Protein AF-A0A354TCU8-F1 (afdb_monomer_lite)

Secondary structure (DSSP, 8-state):
--HHHHHHHHHHHTSS----TT---HHHHHHHHHHHHHHHHHTTT-TTHHHHHHTSSTHHHHHHHHHHHHHHHT-----HHHHHHHHHHHHHHHHSTTHHHHHHHHHB--TT----HHHHHHHHHHHHHHHHH-SHHHHHHHHHHTT-SSBSS-HHHHHHHHHHH--TT-SS-TT-HHHHTSHHHHHHHHHHHHHHGGGS---

Radius of gyration: 17.54 Å; chains: 1; bounding box: 53×30×44 Å

pLDDT: mean 85.71, std 17.81, range [28.62, 97.94]

Foldseek 3Di:
DPPVVVLVVVPVVVLDPDDDDPDPDPLNVVLVVLLVVLVVCLVVLNLCSLVSLLVRPAVSSLVSLLVLLVVLVPDPDPPPSSVVSNLSSLQSLLVRPNNLVNLLSLFFDDPPDDDDPSSVVSNVSNLQSLLSPQFLSSLVSLLVSQVDPGTPDHNLSSQLSNQSNQDPPQPHHNVCSVVCSDPVNSVSSNVVCVVCSVVTHHD

Structure (mmCIF, N/CA/C/O backbone):
data_AF-A0A354TCU8-F1
#
_entry.id   AF-A0A354TCU8-F1
#
loop_
_atom_site.group_PDB
_atom_site.id
_atom_site.type_symbol
_atom_site.label_atom_id
_atom_site.label_alt_id
_atom_site.label_comp_id
_atom_site.label_asym_id
_atom_site.label_entity_id
_atom_site.label_seq_id
_atom_site.pdbx_PDB_ins_code
_atom_site.Cartn_x
_atom_site.Cartn_y
_atom_site.Cartn_z
_atom_site.occupancy
_atom_site.B_iso_or_equiv
_atom_site.auth_seq_id
_atom_site.auth_comp_id
_atom_site.auth_asym_id
_atom_site.auth_atom_id
_atom_site.pdbx_PDB_model_num
ATOM 1 N N . MET A 1 1 ? 25.673 12.607 -9.502 1.00 38.00 1 MET A N 1
ATOM 2 C CA . MET A 1 1 ? 24.531 11.741 -9.117 1.00 38.00 1 MET A CA 1
ATOM 3 C C . MET A 1 1 ? 24.910 10.774 -7.981 1.00 38.00 1 MET A C 1
ATOM 5 O O . MET A 1 1 ? 24.898 9.575 -8.187 1.00 38.00 1 MET A O 1
ATOM 9 N N . SER A 1 2 ? 25.261 11.261 -6.779 1.00 43.19 2 SER A N 1
ATOM 10 C CA . SER A 1 2 ? 25.792 10.380 -5.706 1.00 43.19 2 SER A CA 1
ATOM 11 C C . SER A 1 2 ? 25.016 10.449 -4.377 1.00 43.19 2 SER A C 1
ATOM 13 O O . SER A 1 2 ? 24.907 9.458 -3.666 1.00 43.19 2 SER A O 1
ATOM 15 N N . ARG A 1 3 ? 24.331 11.560 -4.062 1.00 28.62 3 ARG A N 1
ATOM 16 C CA . ARG A 1 3 ? 23.611 11.700 -2.776 1.00 28.62 3 ARG A CA 1
ATOM 17 C C . ARG A 1 3 ? 22.309 10.891 -2.652 1.00 28.62 3 ARG A C 1
ATOM 19 O O . ARG A 1 3 ? 21.936 10.543 -1.542 1.00 28.62 3 ARG A O 1
ATOM 26 N N . ARG A 1 4 ? 21.638 10.553 -3.763 1.00 42.09 4 ARG A N 1
ATOM 27 C CA . ARG A 1 4 ? 20.357 9.805 -3.749 1.00 42.09 4 ARG A CA 1
ATOM 28 C C . ARG A 1 4 ? 20.521 8.295 -3.525 1.00 42.09 4 ARG A C 1
ATOM 30 O O . ARG A 1 4 ? 19.577 7.654 -3.088 1.00 42.09 4 ARG A O 1
ATOM 37 N N . PHE A 1 5 ? 21.715 7.752 -3.775 1.00 38.88 5 PHE A N 1
ATOM 38 C CA . PHE A 1 5 ? 22.044 6.347 -3.508 1.00 38.88 5 PHE A CA 1
ATOM 39 C C . PHE A 1 5 ? 22.450 6.101 -2.047 1.00 38.88 5 PHE A C 1
ATOM 41 O O . PHE A 1 5 ? 22.230 5.016 -1.527 1.00 38.88 5 PHE A O 1
ATOM 48 N N . HIS A 1 6 ? 22.960 7.115 -1.341 1.00 30.50 6 HIS A N 1
ATOM 49 C CA . HIS A 1 6 ? 23.351 6.981 0.069 1.00 30.50 6 HIS A CA 1
ATOM 50 C C . HIS A 1 6 ? 22.150 6.823 1.013 1.00 30.50 6 HIS A C 1
ATOM 52 O O . HIS A 1 6 ? 22.274 6.239 2.083 1.00 30.50 6 HIS A O 1
ATOM 58 N N . THR A 1 7 ? 20.964 7.282 0.606 1.00 39.53 7 THR A N 1
ATOM 59 C CA . THR A 1 7 ? 19.718 7.061 1.355 1.00 39.53 7 THR A CA 1
ATOM 60 C C . THR A 1 7 ? 19.249 5.601 1.282 1.00 39.53 7 THR A C 1
ATOM 62 O O . THR A 1 7 ? 18.516 5.162 2.159 1.00 39.53 7 THR A O 1
ATOM 65 N N . ILE A 1 8 ? 19.696 4.843 0.270 1.00 43.91 8 ILE A N 1
ATOM 66 C CA . ILE A 1 8 ? 19.307 3.444 0.022 1.00 43.91 8 ILE A CA 1
ATOM 67 C C . ILE A 1 8 ? 19.967 2.500 1.037 1.00 43.91 8 ILE A C 1
ATOM 69 O O . ILE A 1 8 ? 19.343 1.532 1.457 1.00 43.91 8 ILE A O 1
ATOM 73 N N . LEU A 1 9 ? 21.184 2.814 1.501 1.00 37.09 9 LEU A N 1
ATOM 74 C CA . LEU A 1 9 ? 21.908 1.972 2.460 1.00 37.09 9 LEU A CA 1
ATOM 75 C C . LEU A 1 9 ? 21.219 1.913 3.836 1.00 37.09 9 LEU A C 1
ATOM 77 O O . LEU A 1 9 ? 21.280 0.896 4.512 1.00 37.09 9 LEU A O 1
ATOM 81 N N . ALA A 1 10 ? 20.537 2.985 4.249 1.00 36.62 10 ALA A N 1
ATOM 82 C CA . ALA A 1 10 ? 19.946 3.081 5.584 1.00 36.62 10 ALA A CA 1
ATOM 83 C C . ALA A 1 10 ? 18.641 2.278 5.742 1.00 36.62 10 ALA A C 1
ATOM 85 O O . ALA A 1 10 ? 18.273 1.916 6.854 1.00 36.62 10 ALA A O 1
ATOM 86 N N . VAL A 1 11 ? 17.935 1.983 4.647 1.00 43.19 11 VAL A N 1
ATOM 87 C CA . VAL A 1 11 ? 16.571 1.425 4.702 1.00 43.19 11 VAL A CA 1
ATOM 88 C C . VAL A 1 11 ? 16.587 -0.085 4.909 1.00 43.19 11 VAL A C 1
ATOM 90 O O . VAL A 1 11 ? 15.786 -0.600 5.683 1.00 43.19 11 VAL A O 1
ATOM 93 N N . THR A 1 12 ? 17.549 -0.787 4.309 1.00 40.25 12 THR A N 1
ATOM 94 C CA . THR A 1 12 ? 17.808 -2.203 4.609 1.00 40.25 12 THR A CA 1
ATOM 95 C C . THR A 1 12 ? 18.398 -2.382 6.014 1.00 40.25 12 THR A C 1
ATOM 97 O O . THR A 1 12 ? 18.196 -3.412 6.643 1.00 40.25 12 THR A O 1
ATOM 100 N N . LEU A 1 13 ? 19.074 -1.357 6.545 1.00 35.28 13 LEU A N 1
ATOM 101 C CA . LEU A 1 13 ? 19.725 -1.373 7.860 1.00 35.28 13 LEU A CA 1
ATOM 102 C C . LEU A 1 13 ? 18.780 -1.103 9.044 1.00 35.28 13 LEU A C 1
ATOM 104 O O . LEU A 1 13 ? 19.137 -1.413 10.174 1.00 35.28 13 LEU A O 1
ATOM 108 N N . CYS A 1 14 ? 17.584 -0.544 8.824 1.00 40.44 14 CYS A N 1
ATOM 109 C CA . CYS A 1 14 ? 16.633 -0.274 9.912 1.00 40.44 14 CYS A CA 1
ATOM 110 C C . CYS A 1 14 ? 15.681 -1.441 10.236 1.00 40.44 14 CYS A C 1
ATOM 112 O O . CYS A 1 14 ? 14.991 -1.369 11.249 1.00 40.44 14 CYS A O 1
ATOM 114 N N . LEU A 1 15 ? 15.623 -2.487 9.402 1.00 39.47 15 LEU A N 1
ATOM 115 C CA . LEU A 1 15 ? 14.738 -3.652 9.591 1.00 39.47 15 LEU A CA 1
ATOM 116 C C . LEU A 1 15 ? 15.493 -4.976 9.814 1.00 39.47 15 LEU A C 1
ATOM 118 O O . LEU A 1 15 ? 14.858 -6.001 10.044 1.00 39.47 15 LEU A O 1
ATOM 122 N N . PHE A 1 16 ? 16.827 -4.954 9.796 1.00 40.91 16 PHE A N 1
ATOM 123 C CA . PHE A 1 16 ? 17.680 -6.093 10.134 1.00 40.91 16 PHE A CA 1
ATOM 124 C C . PHE A 1 16 ? 18.580 -5.737 11.327 1.00 40.91 16 PHE A C 1
ATOM 126 O O . PHE A 1 16 ? 19.038 -4.596 11.413 1.00 40.91 16 PHE A O 1
ATOM 133 N N . PRO A 1 17 ? 18.861 -6.676 12.252 1.00 36.19 17 PRO A N 1
ATOM 134 C CA . PRO A 1 17 ? 19.880 -6.462 13.272 1.00 36.19 17 PRO A CA 1
ATOM 135 C C . PRO A 1 17 ? 21.216 -6.124 12.597 1.00 36.19 17 PRO A C 1
ATOM 137 O O . PRO A 1 17 ? 21.566 -6.710 11.576 1.00 36.19 17 PRO A O 1
ATOM 140 N N . LEU A 1 18 ? 21.923 -5.148 13.173 1.00 38.47 18 LEU A N 1
ATOM 141 C CA . LEU A 1 18 ? 23.213 -4.592 12.748 1.00 38.47 18 LEU A CA 1
ATOM 142 C C . LEU A 1 18 ? 24.177 -5.658 12.187 1.00 38.47 18 LEU A C 1
ATOM 144 O O . LEU A 1 18 ? 24.891 -6.315 12.941 1.00 38.47 18 LEU A O 1
ATOM 148 N N . ILE A 1 19 ? 24.246 -5.783 10.859 1.00 41.03 19 ILE A N 1
ATOM 149 C CA . ILE A 1 19 ? 25.351 -6.465 10.174 1.00 41.03 19 ILE A CA 1
ATOM 150 C C . ILE A 1 19 ? 26.445 -5.410 9.931 1.00 41.03 19 ILE A C 1
ATOM 152 O O . ILE A 1 19 ? 26.137 -4.323 9.431 1.00 41.03 19 ILE A O 1
ATOM 156 N N . PRO A 1 20 ? 27.712 -5.671 10.302 1.00 37.78 20 PRO A N 1
ATOM 157 C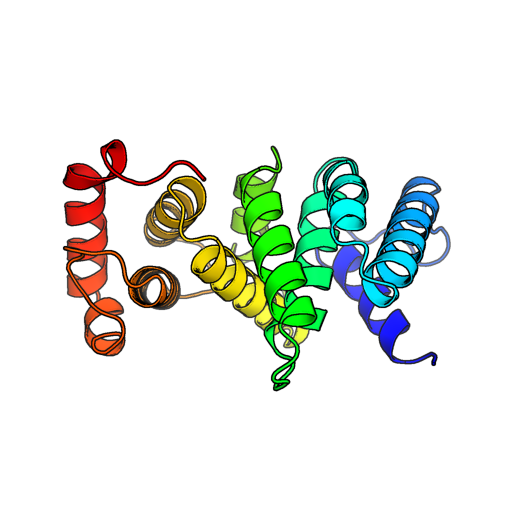 CA . PRO A 1 20 ? 28.792 -4.698 10.180 1.00 37.78 20 PRO A CA 1
ATOM 158 C C . PRO A 1 20 ? 29.030 -4.241 8.730 1.00 37.78 20 PRO A C 1
ATOM 160 O O . PRO A 1 20 ? 28.922 -4.998 7.768 1.00 37.78 20 PRO A O 1
ATOM 163 N N . SER A 1 21 ? 29.395 -2.963 8.613 1.00 47.44 21 SER A N 1
ATOM 164 C CA . SER A 1 21 ? 29.450 -2.111 7.414 1.00 47.44 21 SER A CA 1
ATOM 165 C C . SER A 1 21 ? 30.518 -2.463 6.348 1.00 47.44 21 SER A C 1
ATOM 167 O O . SER A 1 21 ? 30.960 -1.574 5.619 1.00 47.44 21 SER A O 1
ATOM 169 N N . SER A 1 22 ? 30.946 -3.720 6.198 1.00 43.00 22 SER A N 1
ATOM 170 C CA . SER A 1 22 ? 31.978 -4.107 5.211 1.00 43.00 22 SER A CA 1
ATOM 171 C C . SER A 1 22 ? 31.694 -5.381 4.407 1.00 43.00 22 SER A C 1
ATOM 173 O O . SER A 1 22 ? 32.613 -5.969 3.841 1.00 43.00 22 SER A O 1
ATOM 175 N N . ALA A 1 23 ? 30.429 -5.774 4.260 1.00 45.72 23 ALA A N 1
ATOM 176 C CA . ALA A 1 23 ? 30.033 -6.774 3.273 1.00 45.72 23 ALA A CA 1
ATOM 177 C C . ALA A 1 23 ? 28.612 -6.487 2.777 1.00 45.72 23 ALA A C 1
ATOM 179 O O . ALA A 1 23 ? 27.636 -6.824 3.439 1.00 45.72 23 ALA A O 1
ATOM 180 N N . GLN A 1 24 ? 28.480 -5.877 1.595 1.00 54.19 24 GLN A N 1
ATOM 181 C CA . GLN A 1 24 ? 27.236 -6.051 0.847 1.00 54.19 24 GLN A CA 1
ATOM 182 C C . GLN A 1 24 ? 27.142 -7.538 0.513 1.00 54.19 24 GLN A C 1
ATOM 184 O O . GLN A 1 24 ? 28.011 -8.062 -0.190 1.00 54.19 24 GLN A O 1
ATOM 189 N N . THR A 1 25 ? 26.137 -8.220 1.057 1.00 73.88 25 THR A N 1
ATOM 190 C CA . THR A 1 25 ? 25.889 -9.631 0.752 1.00 73.88 25 THR A CA 1
ATOM 191 C C . THR A 1 25 ? 25.707 -9.789 -0.763 1.00 73.88 25 THR A C 1
ATOM 193 O O . THR A 1 25 ? 25.228 -8.872 -1.433 1.00 73.88 25 THR A O 1
ATOM 196 N N . GLU A 1 26 ? 26.105 -10.924 -1.344 1.00 79.19 26 GLU A N 1
ATOM 197 C CA . GLU A 1 26 ? 25.921 -11.176 -2.788 1.00 79.19 26 GLU A CA 1
ATOM 198 C C . GLU A 1 26 ? 24.461 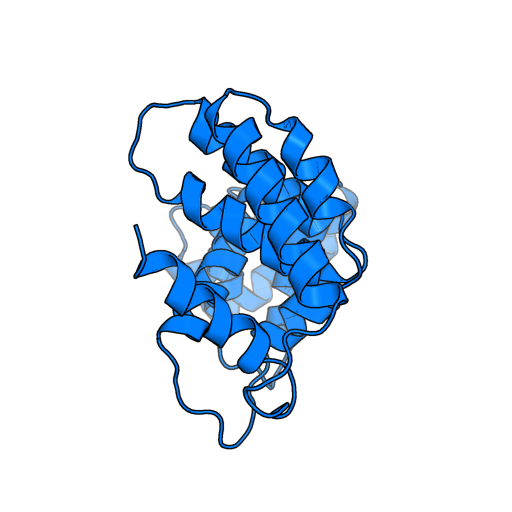-10.961 -3.225 1.00 79.19 26 GLU A C 1
ATOM 200 O O . GLU A 1 26 ? 24.202 -10.363 -4.268 1.00 79.19 26 GLU A O 1
ATOM 205 N N . GLN A 1 27 ? 23.508 -11.314 -2.359 1.00 78.94 27 GLN A N 1
ATOM 206 C CA . GLN A 1 27 ? 22.091 -11.010 -2.541 1.00 78.94 27 GLN A CA 1
ATOM 207 C C . GLN A 1 27 ? 21.825 -9.504 -2.682 1.00 78.94 27 GLN A C 1
ATOM 209 O O . GLN A 1 27 ? 21.132 -9.089 -3.606 1.00 78.94 27 GLN A O 1
ATOM 214 N N . GLN A 1 28 ? 22.413 -8.658 -1.831 1.00 81.75 28 GLN A N 1
ATOM 215 C CA . GLN A 1 28 ? 22.242 -7.209 -1.931 1.00 81.75 28 GLN A CA 1
ATOM 216 C C . GLN A 1 28 ? 22.784 -6.661 -3.259 1.00 81.75 28 GLN A C 1
ATOM 218 O O . GLN A 1 28 ? 22.153 -5.794 -3.867 1.00 81.75 28 GLN A O 1
ATOM 223 N N . LYS A 1 29 ? 23.925 -7.166 -3.747 1.00 85.69 29 LYS A N 1
ATOM 224 C CA . LYS A 1 29 ? 24.470 -6.760 -5.056 1.00 85.69 29 LYS A CA 1
ATOM 225 C C . LYS A 1 29 ? 23.533 -7.152 -6.199 1.00 85.69 29 LYS A C 1
ATOM 227 O O . LYS A 1 29 ? 23.285 -6.334 -7.086 1.00 85.69 29 LYS A O 1
ATOM 232 N N . GLN A 1 30 ? 22.997 -8.371 -6.158 1.00 87.62 30 GLN A N 1
ATOM 233 C CA . GLN A 1 30 ? 22.039 -8.869 -7.147 1.00 87.62 30 GLN A CA 1
ATOM 234 C C . GLN A 1 30 ? 20.752 -8.039 -7.141 1.00 87.62 30 GLN A C 1
ATOM 236 O O . GLN A 1 30 ? 20.360 -7.524 -8.189 1.00 87.62 30 GLN A O 1
ATOM 241 N N . THR A 1 31 ? 20.164 -7.798 -5.965 1.00 89.94 31 THR A N 1
ATOM 242 C CA . THR A 1 31 ? 18.987 -6.935 -5.801 1.00 89.94 31 THR A CA 1
ATOM 243 C C . THR A 1 31 ? 19.244 -5.547 -6.389 1.00 89.94 31 THR A C 1
ATOM 245 O O . THR A 1 31 ? 18.468 -5.060 -7.211 1.00 89.94 31 THR A O 1
ATOM 248 N N . MET A 1 32 ? 20.378 -4.919 -6.068 1.00 89.94 32 MET A N 1
ATOM 249 C CA . MET A 1 32 ? 20.718 -3.596 -6.604 1.00 89.94 32 MET A CA 1
ATOM 250 C C . MET A 1 32 ? 20.916 -3.588 -8.125 1.00 89.94 32 MET A C 1
ATOM 252 O O . MET A 1 32 ? 20.574 -2.596 -8.774 1.00 89.94 32 MET A O 1
ATOM 256 N N . SER A 1 33 ? 21.444 -4.671 -8.702 1.00 92.69 33 SER A N 1
ATOM 257 C CA . SER A 1 33 ? 21.580 -4.819 -10.154 1.00 92.69 33 SER A CA 1
ATOM 258 C C . SER A 1 33 ? 20.213 -4.843 -10.844 1.00 92.69 33 SER A C 1
ATOM 260 O O . SER A 1 33 ? 19.997 -4.065 -11.776 1.00 92.69 33 SER A O 1
ATOM 262 N N . VAL A 1 34 ? 19.266 -5.633 -10.322 1.00 95.50 34 VAL A N 1
ATOM 263 C CA . VAL A 1 34 ? 17.882 -5.701 -10.827 1.00 95.50 34 VAL A CA 1
ATOM 264 C C . VAL A 1 34 ? 17.195 -4.341 -10.717 1.00 95.50 34 VAL A C 1
ATOM 266 O O . VAL A 1 34 ? 16.649 -3.841 -11.699 1.00 95.50 34 VAL A O 1
ATOM 269 N N . LEU A 1 35 ? 17.282 -3.680 -9.558 1.00 95.31 35 LEU A N 1
ATOM 270 C CA . LEU A 1 35 ? 16.671 -2.361 -9.358 1.00 95.31 35 LEU A CA 1
ATOM 271 C C . LEU A 1 35 ? 17.239 -1.305 -10.319 1.00 95.31 35 LEU A C 1
ATOM 273 O O . LEU A 1 35 ? 16.498 -0.466 -10.837 1.00 95.31 35 LEU A O 1
ATOM 277 N N . LYS A 1 36 ? 18.549 -1.337 -10.588 1.00 94.38 36 LYS A N 1
ATOM 278 C CA . LYS A 1 36 ? 19.178 -0.418 -11.543 1.00 94.38 36 LYS A CA 1
ATOM 279 C C . LYS A 1 36 ? 18.698 -0.686 -12.972 1.00 94.38 36 LYS A C 1
ATOM 281 O O . LYS A 1 36 ? 18.275 0.256 -13.644 1.00 94.38 36 LYS A O 1
ATOM 286 N N . ALA A 1 37 ? 18.717 -1.945 -13.407 1.00 95.00 37 ALA A N 1
ATOM 287 C CA . ALA A 1 37 ? 18.260 -2.339 -14.738 1.00 95.00 37 ALA A CA 1
ATOM 288 C C . ALA A 1 37 ? 16.780 -1.981 -14.959 1.00 95.00 37 ALA A C 1
ATOM 290 O O . ALA A 1 37 ? 16.426 -1.408 -15.994 1.00 95.00 37 ALA A O 1
ATOM 291 N N . ALA A 1 38 ? 15.931 -2.223 -13.954 1.00 95.81 38 ALA A N 1
ATOM 292 C CA . ALA A 1 38 ? 14.522 -1.859 -14.000 1.00 95.81 38 ALA A CA 1
ATOM 293 C C . ALA A 1 38 ? 14.333 -0.342 -14.143 1.00 95.81 38 ALA A C 1
ATOM 295 O O . ALA A 1 38 ? 13.582 0.109 -15.003 1.00 95.81 38 ALA A O 1
ATOM 296 N N . SER A 1 39 ? 15.076 0.466 -13.381 1.00 93.62 39 SER A N 1
ATOM 297 C CA . SER A 1 39 ? 15.031 1.931 -13.487 1.00 93.62 39 SER A CA 1
ATOM 298 C C . SER A 1 39 ? 15.382 2.435 -14.895 1.00 93.62 39 SER A C 1
ATOM 300 O O . SER A 1 39 ? 14.669 3.265 -15.463 1.00 93.62 39 SER A O 1
ATOM 302 N N . GLU A 1 40 ? 16.438 1.892 -15.507 1.00 94.12 40 GLU A N 1
ATOM 303 C CA . GLU A 1 40 ? 16.869 2.250 -16.868 1.00 94.12 40 GLU A CA 1
ATOM 304 C C . GLU A 1 40 ? 15.840 1.879 -17.942 1.00 94.12 40 GLU A C 1
ATOM 306 O O . GLU A 1 40 ? 15.684 2.580 -18.947 1.00 94.12 40 GLU A O 1
ATOM 311 N N . ARG A 1 41 ? 15.114 0.780 -17.748 1.00 94.88 41 ARG A N 1
ATOM 312 C CA . ARG A 1 41 ? 14.024 0.356 -18.636 1.00 94.88 41 ARG A CA 1
ATOM 313 C C . ARG A 1 41 ? 12.764 1.194 -18.441 1.00 94.88 41 ARG A C 1
ATOM 315 O O . ARG A 1 41 ? 12.192 1.658 -19.425 1.00 94.88 41 ARG A O 1
ATOM 322 N N . LEU A 1 42 ? 12.414 1.516 -17.198 1.00 93.19 42 LEU A N 1
ATOM 323 C CA . LEU A 1 42 ? 11.279 2.384 -16.878 1.00 93.19 42 LEU A CA 1
ATOM 324 C C . LEU A 1 42 ? 11.442 3.790 -17.464 1.00 93.19 42 LEU A C 1
ATOM 326 O O . LEU A 1 42 ? 10.472 4.359 -17.966 1.00 93.19 42 LEU A O 1
ATOM 330 N N . MET A 1 43 ? 12.665 4.337 -17.471 1.00 87.56 43 MET A N 1
ATOM 331 C CA . MET A 1 43 ? 12.968 5.610 -18.145 1.00 87.56 43 MET A CA 1
ATOM 332 C C . MET A 1 43 ? 12.717 5.563 -19.660 1.00 87.56 43 MET A C 1
ATOM 334 O O . MET A 1 43 ? 12.433 6.598 -20.254 1.00 87.56 43 MET A O 1
ATOM 338 N N . ARG A 1 44 ? 12.781 4.378 -20.277 1.00 89.31 44 ARG A N 1
ATOM 339 C CA . ARG A 1 44 ? 12.531 4.156 -21.709 1.00 89.31 44 ARG A CA 1
ATOM 340 C C . ARG A 1 44 ? 11.076 3.797 -22.038 1.00 89.31 44 ARG A C 1
ATOM 342 O O . ARG A 1 44 ? 10.783 3.545 -23.199 1.00 89.31 44 ARG A O 1
ATOM 349 N N . GLY A 1 45 ? 10.172 3.773 -21.056 1.00 87.81 45 GLY A N 1
ATOM 350 C CA . GLY A 1 45 ? 8.760 3.424 -21.283 1.00 87.81 45 GLY A CA 1
ATOM 351 C C . GLY A 1 45 ? 8.383 1.990 -20.942 1.00 87.81 45 GLY A C 1
ATOM 352 O O . GLY A 1 45 ? 7.202 1.659 -20.969 1.00 87.81 45 GLY A O 1
ATOM 353 N N . ASP A 1 46 ? 9.346 1.148 -20.578 1.00 94.12 46 ASP A N 1
ATOM 354 C CA . ASP A 1 46 ? 9.088 -0.260 -20.303 1.00 94.12 46 ASP A CA 1
ATOM 355 C C . ASP A 1 46 ? 8.629 -0.468 -18.853 1.00 94.12 46 ASP A C 1
ATOM 357 O O . ASP A 1 46 ? 9.433 -0.621 -17.933 1.00 94.12 46 ASP A O 1
ATOM 361 N N . ILE A 1 47 ? 7.308 -0.439 -18.656 1.00 95.25 47 ILE A N 1
ATOM 362 C CA . ILE A 1 47 ? 6.658 -0.642 -17.352 1.00 95.25 47 ILE A CA 1
ATOM 363 C C . ILE A 1 47 ? 6.747 -2.108 -16.892 1.00 95.25 47 ILE A C 1
ATOM 365 O O . ILE A 1 47 ? 6.755 -2.359 -15.685 1.00 95.25 47 ILE A O 1
ATOM 369 N N . ALA A 1 48 ? 6.879 -3.066 -17.818 1.00 96.25 48 ALA A N 1
ATOM 370 C CA . ALA A 1 48 ? 7.006 -4.491 -17.493 1.00 96.25 48 ALA A CA 1
ATOM 371 C C . ALA A 1 48 ? 8.309 -4.804 -16.740 1.00 96.25 48 ALA A C 1
ATOM 373 O O . ALA A 1 48 ? 8.413 -5.818 -16.061 1.00 96.25 48 ALA A O 1
ATOM 374 N N . ALA A 1 49 ? 9.280 -3.888 -16.747 1.00 97.06 49 ALA A N 1
ATOM 375 C CA . ALA A 1 49 ? 10.454 -3.972 -15.885 1.00 97.06 49 ALA A CA 1
ATOM 376 C C . ALA A 1 49 ? 10.119 -4.078 -14.378 1.00 97.06 49 ALA A C 1
ATOM 378 O O . ALA A 1 49 ? 10.955 -4.528 -13.597 1.00 97.06 49 ALA A O 1
ATOM 379 N N . LEU A 1 50 ? 8.910 -3.694 -13.945 1.00 97.69 50 LEU A N 1
ATOM 380 C CA . LEU A 1 50 ? 8.456 -3.913 -12.567 1.00 97.69 50 LEU A CA 1
ATOM 381 C C . LEU A 1 50 ? 8.163 -5.388 -12.243 1.00 97.69 50 LEU A C 1
ATOM 383 O O . LEU A 1 50 ? 8.227 -5.748 -11.068 1.00 97.69 50 LEU A O 1
ATOM 387 N N . ASP A 1 51 ? 7.899 -6.241 -13.238 1.00 97.94 51 ASP A N 1
ATOM 388 C CA . ASP A 1 51 ? 7.711 -7.682 -13.022 1.00 97.94 51 ASP A CA 1
ATOM 389 C C . ASP A 1 51 ? 9.010 -8.331 -12.499 1.00 97.94 51 ASP A C 1
ATOM 391 O O . ASP A 1 51 ? 8.972 -9.217 -11.647 1.00 97.94 51 ASP A O 1
ATOM 395 N N . GLU A 1 52 ? 10.176 -7.826 -12.917 1.00 97.12 52 GLU A N 1
ATOM 396 C CA . GLU A 1 52 ? 11.488 -8.277 -12.419 1.00 97.12 52 GLU A CA 1
ATOM 397 C C . GLU A 1 52 ? 11.733 -7.853 -10.973 1.00 97.12 52 GLU A C 1
ATOM 399 O O . GLU A 1 52 ? 12.301 -8.604 -10.185 1.00 97.12 52 GLU A O 1
ATOM 404 N N . VAL A 1 53 ? 11.261 -6.661 -10.601 1.00 97.25 53 VAL A N 1
ATOM 405 C CA . VAL A 1 53 ? 11.323 -6.180 -9.215 1.00 97.25 53 VAL A CA 1
ATOM 406 C C . VAL A 1 53 ? 10.402 -7.017 -8.331 1.00 97.25 53 VAL A C 1
ATOM 408 O O . VAL A 1 53 ? 10.789 -7.404 -7.232 1.00 97.25 53 VAL A O 1
ATOM 411 N N . LYS A 1 54 ? 9.202 -7.348 -8.819 1.00 97.38 54 LYS A N 1
ATOM 412 C CA . LYS A 1 54 ? 8.270 -8.247 -8.130 1.00 97.38 54 LYS A CA 1
ATOM 413 C C . LYS A 1 54 ? 8.860 -9.651 -7.931 1.00 97.38 54 LYS A C 1
ATOM 415 O O . LYS A 1 54 ? 8.567 -10.283 -6.923 1.00 97.38 54 LYS A O 1
ATOM 420 N N . ALA A 1 55 ? 9.690 -10.123 -8.861 1.00 96.25 55 ALA A N 1
ATOM 421 C CA . ALA A 1 55 ? 10.338 -11.433 -8.792 1.00 96.25 55 ALA A CA 1
ATOM 422 C C . ALA A 1 55 ? 11.521 -11.509 -7.803 1.00 96.25 55 ALA A C 1
ATOM 424 O O . ALA A 1 55 ? 12.066 -12.595 -7.596 1.00 96.25 55 ALA A O 1
ATOM 425 N N . LEU A 1 56 ? 11.930 -10.391 -7.189 1.00 94.50 56 LEU A N 1
ATOM 426 C CA . LEU A 1 56 ? 12.960 -10.393 -6.147 1.00 94.50 56 LEU A CA 1
ATOM 427 C C . LEU A 1 56 ? 12.529 -11.230 -4.925 1.00 94.50 56 LEU A C 1
ATOM 429 O O . LEU A 1 56 ? 11.341 -11.311 -4.605 1.00 94.50 56 LEU A O 1
ATOM 433 N N . PRO A 1 57 ? 13.479 -11.847 -4.204 1.00 90.94 57 PRO A N 1
ATOM 434 C CA . PRO A 1 57 ? 13.151 -12.718 -3.085 1.00 90.94 57 PRO A CA 1
ATOM 435 C C . PRO A 1 57 ? 12.629 -11.933 -1.874 1.00 90.94 57 PRO A C 1
ATOM 437 O O . PRO A 1 57 ? 13.229 -10.955 -1.430 1.00 90.94 57 PRO A O 1
ATOM 440 N N . GLY A 1 58 ? 11.534 -12.423 -1.289 1.00 89.12 58 GLY A N 1
ATOM 441 C CA . GLY A 1 58 ? 11.007 -11.944 -0.012 1.00 89.12 58 GLY A CA 1
ATOM 442 C C . GLY A 1 58 ? 10.761 -10.434 0.021 1.00 89.12 58 GLY A C 1
ATOM 443 O O . GLY A 1 58 ? 10.153 -9.862 -0.884 1.00 89.12 58 GLY A O 1
ATOM 444 N N . ASP A 1 59 ? 11.240 -9.793 1.085 1.00 91.62 59 ASP A N 1
ATOM 445 C CA . ASP A 1 59 ? 11.023 -8.371 1.369 1.00 91.62 59 ASP A CA 1
ATOM 446 C C . ASP A 1 59 ? 11.672 -7.419 0.351 1.00 91.62 59 ASP A C 1
ATOM 448 O O . ASP A 1 59 ? 11.219 -6.279 0.211 1.00 91.62 59 ASP A O 1
ATOM 452 N N . ASP A 1 60 ? 12.691 -7.874 -0.390 1.00 91.69 60 ASP A N 1
ATOM 453 C CA . ASP A 1 60 ? 13.370 -7.057 -1.403 1.00 91.69 60 ASP A CA 1
ATOM 454 C C . ASP A 1 60 ? 12.405 -6.648 -2.527 1.00 91.69 60 ASP A C 1
ATOM 456 O O . ASP A 1 60 ? 12.495 -5.529 -3.043 1.00 91.69 60 ASP A O 1
ATOM 460 N N . SER A 1 61 ? 11.436 -7.513 -2.861 1.00 94.69 61 SER A N 1
ATOM 461 C CA . SER A 1 61 ? 10.388 -7.202 -3.842 1.00 94.69 61 SER A CA 1
ATOM 462 C C . SER A 1 61 ? 9.523 -6.026 -3.388 1.00 94.69 61 SER A C 1
ATOM 464 O O . SER A 1 61 ? 9.402 -5.023 -4.093 1.00 94.69 61 SER A O 1
ATOM 466 N N . VAL A 1 62 ? 8.982 -6.099 -2.171 1.00 96.06 62 VAL A N 1
ATOM 467 C CA . VAL A 1 62 ? 8.090 -5.081 -1.603 1.00 96.06 62 VAL A CA 1
ATOM 468 C C . VAL A 1 62 ? 8.834 -3.756 -1.427 1.00 96.06 62 VAL A C 1
ATOM 470 O O . VAL A 1 62 ? 8.333 -2.704 -1.832 1.00 96.06 62 VAL A O 1
ATOM 473 N N . ALA A 1 63 ? 10.058 -3.794 -0.892 1.00 93.06 63 ALA A N 1
ATOM 474 C CA . ALA A 1 63 ? 10.890 -2.607 -0.706 1.00 93.06 63 ALA A CA 1
ATOM 475 C C . ALA A 1 63 ? 11.257 -1.936 -2.044 1.00 93.06 63 ALA A C 1
ATOM 477 O O . ALA A 1 63 ? 11.174 -0.708 -2.173 1.00 93.06 63 ALA A O 1
ATOM 478 N N . GLY A 1 64 ? 11.621 -2.733 -3.055 1.00 94.69 64 GLY A N 1
ATOM 479 C CA . GLY A 1 64 ? 11.914 -2.258 -4.407 1.00 94.69 64 GLY A CA 1
ATOM 480 C C . GLY A 1 64 ? 10.697 -1.624 -5.081 1.00 94.69 64 GLY A C 1
ATOM 481 O O . GLY A 1 64 ? 10.792 -0.529 -5.642 1.00 94.69 64 GLY A O 1
ATOM 482 N N . LEU A 1 65 ? 9.527 -2.255 -4.976 1.00 97.94 65 LEU A N 1
ATOM 483 C CA . LEU A 1 65 ? 8.285 -1.725 -5.539 1.00 97.94 65 LEU A CA 1
ATOM 484 C C . LEU A 1 65 ? 7.838 -0.435 -4.834 1.00 97.94 65 LEU A C 1
ATOM 486 O O . LEU A 1 65 ? 7.459 0.521 -5.511 1.00 97.94 65 LEU A O 1
ATOM 490 N N . LEU A 1 66 ? 7.964 -0.341 -3.504 1.00 96.81 66 LEU A N 1
ATOM 491 C CA . LEU A 1 66 ? 7.700 0.897 -2.755 1.00 96.81 66 LEU A CA 1
ATOM 492 C C . LEU A 1 66 ? 8.631 2.039 -3.181 1.00 96.81 66 LEU A C 1
ATOM 494 O O . LEU A 1 66 ? 8.204 3.195 -3.273 1.00 96.81 66 LEU A O 1
ATOM 498 N N . MET A 1 67 ? 9.897 1.733 -3.483 1.00 94.50 67 MET A N 1
ATOM 499 C CA . MET A 1 67 ? 10.835 2.711 -4.037 1.00 94.50 67 MET A CA 1
ATOM 500 C C . MET A 1 67 ? 10.337 3.247 -5.386 1.00 94.50 67 MET A C 1
ATOM 502 O O . MET A 1 67 ? 10.284 4.468 -5.569 1.00 94.50 67 MET A O 1
ATOM 506 N N . PHE A 1 68 ? 9.956 2.369 -6.318 1.00 95.81 68 PHE A N 1
ATOM 507 C CA . PHE A 1 68 ? 9.454 2.791 -7.629 1.00 95.81 68 PHE A CA 1
ATOM 508 C C . PHE A 1 68 ? 8.117 3.522 -7.538 1.00 95.81 68 PHE A C 1
ATOM 510 O O . PHE A 1 68 ? 7.942 4.534 -8.221 1.00 95.81 68 PHE A O 1
ATOM 517 N N . PHE A 1 69 ? 7.216 3.092 -6.655 1.00 96.75 69 PHE A N 1
ATOM 518 C CA . PHE A 1 69 ? 5.991 3.824 -6.354 1.00 96.75 69 PHE A CA 1
ATOM 519 C C . PHE A 1 69 ? 6.319 5.260 -5.933 1.00 96.75 69 PHE A C 1
ATOM 521 O O . PHE A 1 69 ? 5.923 6.209 -6.608 1.00 96.75 69 PHE A O 1
ATOM 528 N N . LYS A 1 70 ? 7.140 5.438 -4.891 1.00 94.19 70 LYS A N 1
ATOM 529 C CA . LYS A 1 70 ? 7.519 6.758 -4.362 1.00 94.19 70 LYS A CA 1
ATOM 530 C C . LYS A 1 70 ? 8.128 7.675 -5.419 1.00 94.19 70 LYS A C 1
ATOM 532 O O . LYS A 1 70 ? 7.780 8.852 -5.493 1.00 94.19 70 LYS A O 1
ATOM 537 N N . GLN A 1 71 ? 9.058 7.150 -6.217 1.00 91.31 71 GLN A N 1
ATOM 538 C CA . GLN A 1 71 ? 9.787 7.928 -7.222 1.00 91.31 71 GLN A CA 1
ATOM 539 C C . GLN A 1 71 ? 8.894 8.466 -8.342 1.00 91.31 71 GLN A C 1
ATOM 541 O O . GLN A 1 71 ? 9.286 9.424 -9.006 1.00 91.31 71 GLN A O 1
ATOM 546 N N . ASN A 1 72 ? 7.726 7.860 -8.563 1.00 92.06 72 ASN A N 1
ATOM 547 C CA . ASN A 1 72 ? 6.848 8.205 -9.676 1.00 92.06 72 ASN A CA 1
ATOM 548 C C . ASN A 1 72 ? 5.495 8.782 -9.217 1.00 92.06 72 ASN A C 1
ATOM 550 O O . ASN A 1 72 ? 4.925 9.600 -9.933 1.00 92.06 72 ASN A O 1
ATOM 554 N N . PHE A 1 73 ? 5.013 8.436 -8.018 1.00 90.69 73 PHE A N 1
ATOM 555 C CA . PHE A 1 73 ? 3.728 8.891 -7.476 1.00 90.69 73 PHE A CA 1
ATOM 556 C C . PHE A 1 73 ? 3.728 10.377 -7.094 1.00 90.69 73 PHE A C 1
ATOM 558 O O . PHE A 1 73 ? 2.794 11.102 -7.425 1.00 90.69 73 PHE A O 1
ATOM 565 N N . TYR A 1 74 ? 4.794 10.858 -6.446 1.00 85.75 74 TYR A N 1
ATOM 566 C CA . TYR A 1 74 ? 4.885 12.252 -5.983 1.00 85.75 74 TYR A CA 1
ATOM 567 C C . TYR A 1 74 ? 5.414 13.226 -7.047 1.00 85.75 74 TYR A C 1
ATOM 569 O O . TYR A 1 74 ? 5.688 14.389 -6.748 1.00 85.75 74 TYR A O 1
ATOM 577 N N . VAL A 1 75 ? 5.587 12.776 -8.293 1.00 82.44 75 VAL A N 1
ATOM 578 C CA . VAL A 1 75 ? 6.007 13.653 -9.388 1.00 82.44 75 VAL A CA 1
ATOM 579 C C . VAL A 1 75 ? 4.797 14.463 -9.841 1.00 82.44 75 VAL A C 1
ATOM 581 O O . VAL A 1 75 ? 3.868 13.928 -10.445 1.00 82.44 75 VAL A O 1
ATOM 584 N N . TYR A 1 76 ? 4.818 15.773 -9.584 1.00 66.31 76 TYR A N 1
ATOM 585 C CA . TYR A 1 76 ? 3.828 16.708 -10.119 1.00 66.31 76 TYR A CA 1
ATOM 586 C C . TYR A 1 76 ? 4.092 16.950 -11.613 1.00 66.31 76 TYR A C 1
ATOM 588 O O . TYR A 1 76 ? 4.599 17.991 -12.024 1.00 66.31 76 TYR A O 1
ATOM 596 N N . SER A 1 77 ? 3.804 15.937 -12.429 1.00 66.88 77 SER A N 1
ATOM 597 C CA . SER A 1 77 ? 3.890 15.983 -13.887 1.00 66.88 77 SER A CA 1
ATOM 598 C C . SER A 1 77 ? 2.577 15.497 -14.498 1.00 66.88 77 SER A C 1
ATOM 600 O O . SER A 1 77 ? 1.880 14.638 -13.949 1.00 66.88 77 SER A O 1
ATOM 602 N N . LYS A 1 78 ? 2.231 16.058 -15.660 1.00 63.16 78 LYS A N 1
ATOM 603 C CA . LYS A 1 78 ? 1.134 15.553 -16.498 1.00 63.16 78 LYS A CA 1
ATOM 604 C C . LYS A 1 78 ? 1.516 14.253 -17.222 1.00 63.16 78 LYS A C 1
ATOM 606 O O . LYS A 1 78 ? 0.658 13.669 -17.874 1.00 63.16 78 LYS A O 1
ATOM 611 N N . GLU A 1 79 ? 2.765 13.795 -17.095 1.00 73.81 79 GLU A N 1
ATOM 612 C CA . GLU A 1 79 ? 3.248 12.538 -17.670 1.00 73.81 79 GLU A CA 1
ATOM 613 C C . GLU A 1 79 ? 2.432 11.340 -17.171 1.00 73.81 79 GLU A C 1
ATOM 615 O O . GLU A 1 79 ? 2.563 10.874 -16.035 1.00 73.81 79 GLU A O 1
ATOM 620 N N . THR A 1 80 ? 1.608 10.801 -18.065 1.00 75.94 80 THR A N 1
ATOM 621 C CA . THR A 1 80 ? 0.803 9.592 -17.848 1.00 75.94 80 THR A CA 1
ATOM 622 C C . THR A 1 80 ? 1.672 8.384 -17.501 1.00 75.94 80 THR A C 1
ATOM 624 O O . THR A 1 80 ? 1.277 7.561 -16.678 1.00 75.94 80 THR A O 1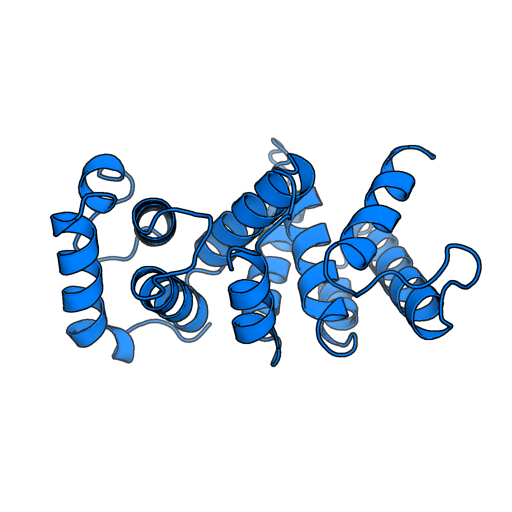
ATOM 627 N N . GLN A 1 81 ? 2.891 8.322 -18.042 1.00 84.56 81 GLN A N 1
ATOM 628 C CA . GLN A 1 81 ? 3.850 7.249 -17.790 1.00 84.56 81 GLN A CA 1
ATOM 629 C C . GLN A 1 81 ? 4.241 7.138 -16.310 1.00 84.56 81 GLN A C 1
ATOM 631 O O . GLN A 1 81 ? 4.257 6.038 -15.765 1.00 84.56 81 GLN A O 1
ATOM 636 N N . LYS A 1 82 ? 4.504 8.256 -15.618 1.00 88.38 82 LYS A N 1
ATOM 637 C CA . LYS A 1 82 ? 4.866 8.242 -14.187 1.00 88.38 82 LYS A CA 1
ATOM 638 C C . LYS A 1 82 ? 3.726 7.699 -13.328 1.00 88.38 82 LYS A C 1
ATOM 640 O O . LYS A 1 82 ? 3.943 6.849 -12.465 1.00 88.38 82 LYS A O 1
ATOM 645 N N . LYS A 1 83 ? 2.496 8.117 -13.627 1.00 89.88 83 LYS A N 1
ATOM 646 C CA . LYS A 1 83 ? 1.299 7.604 -12.952 1.00 89.88 83 LYS A CA 1
ATOM 647 C C . LYS A 1 83 ? 1.086 6.114 -13.218 1.00 89.88 83 LYS A C 1
ATOM 649 O O . LYS A 1 83 ? 0.763 5.389 -12.285 1.00 89.88 83 LYS A O 1
ATOM 654 N N . ALA A 1 84 ? 1.323 5.652 -14.446 1.00 92.69 84 ALA A N 1
ATOM 655 C CA . ALA A 1 84 ? 1.212 4.239 -14.801 1.00 92.69 84 ALA A CA 1
ATOM 656 C C . ALA A 1 84 ? 2.253 3.369 -14.073 1.00 92.69 84 ALA A C 1
ATOM 658 O O . ALA A 1 84 ? 1.905 2.308 -13.561 1.00 92.69 84 ALA A O 1
ATOM 659 N N . ILE A 1 85 ? 3.499 3.844 -13.944 1.00 94.62 85 ILE A N 1
ATOM 660 C CA . ILE A 1 85 ? 4.541 3.163 -13.157 1.00 94.62 85 ILE A CA 1
ATOM 661 C C . ILE A 1 85 ? 4.118 3.056 -11.688 1.00 94.62 85 ILE A C 1
ATOM 663 O O . ILE A 1 85 ? 4.208 1.981 -11.101 1.00 94.62 85 ILE A O 1
ATOM 667 N N . ALA A 1 86 ? 3.629 4.151 -11.095 1.00 95.19 86 ALA A N 1
ATOM 668 C CA . ALA A 1 86 ? 3.161 4.139 -9.711 1.00 95.19 86 ALA A CA 1
ATOM 669 C C . ALA A 1 86 ? 1.970 3.184 -9.517 1.00 95.19 86 ALA A C 1
ATOM 671 O O . ALA A 1 86 ? 1.990 2.375 -8.595 1.00 95.19 86 ALA A O 1
ATOM 672 N N . ALA A 1 87 ? 0.973 3.219 -10.403 1.00 95.31 87 ALA A N 1
ATOM 673 C CA . ALA A 1 87 ? -0.184 2.326 -10.334 1.00 95.31 87 ALA A CA 1
ATOM 674 C C . ALA A 1 87 ? 0.224 0.846 -10.435 1.00 95.31 87 ALA A C 1
ATOM 676 O O . ALA A 1 87 ? -0.188 0.034 -9.609 1.00 95.31 87 ALA A O 1
ATOM 677 N N . LYS A 1 88 ? 1.100 0.502 -11.387 1.00 97.06 88 LYS A N 1
ATOM 678 C CA . LYS A 1 88 ? 1.601 -0.870 -11.550 1.00 97.06 88 LYS A CA 1
ATOM 679 C C . LYS A 1 88 ? 2.425 -1.331 -10.344 1.00 97.06 88 LYS A C 1
ATOM 681 O O . LYS A 1 88 ? 2.267 -2.463 -9.897 1.00 97.06 88 LYS A O 1
ATOM 686 N N . ALA A 1 89 ? 3.264 -0.457 -9.783 1.00 97.69 89 ALA A N 1
ATOM 687 C CA . ALA A 1 89 ? 4.024 -0.765 -8.573 1.00 97.69 89 ALA A CA 1
ATOM 688 C C . ALA A 1 89 ? 3.101 -1.008 -7.367 1.00 97.69 89 ALA A C 1
ATOM 690 O O . ALA A 1 89 ? 3.299 -1.978 -6.642 1.00 97.69 89 ALA A O 1
ATOM 691 N N . ALA A 1 90 ? 2.070 -0.174 -7.184 1.00 97.94 90 ALA A N 1
ATOM 692 C CA . ALA A 1 90 ? 1.061 -0.344 -6.137 1.00 97.94 90 ALA A CA 1
ATOM 693 C C . ALA A 1 90 ? 0.324 -1.685 -6.263 1.00 97.94 90 ALA A C 1
ATOM 695 O O . ALA A 1 90 ? 0.220 -2.418 -5.282 1.00 97.94 90 ALA A O 1
ATOM 696 N N . GLN A 1 91 ? -0.102 -2.044 -7.478 1.00 97.38 91 GLN A N 1
ATOM 697 C CA . GLN A 1 91 ? -0.706 -3.347 -7.748 1.00 97.38 91 GLN A CA 1
ATOM 698 C C . GLN A 1 91 ? 0.244 -4.487 -7.350 1.00 97.38 91 GLN A C 1
ATOM 700 O O . GLN A 1 91 ? -0.131 -5.366 -6.577 1.00 97.38 91 GLN A O 1
ATOM 705 N N . HIS A 1 92 ? 1.493 -4.463 -7.821 1.00 97.88 92 HIS A N 1
ATOM 706 C CA . HIS A 1 92 ? 2.441 -5.541 -7.539 1.00 97.88 92 HIS A CA 1
ATOM 707 C C . HIS A 1 92 ? 2.789 -5.691 -6.062 1.00 97.88 92 HIS A C 1
ATOM 709 O O . HIS A 1 92 ? 2.985 -6.821 -5.624 1.00 97.88 92 HIS A O 1
ATOM 715 N N . ILE A 1 93 ? 2.806 -4.600 -5.286 1.00 97.50 93 ILE A N 1
ATOM 716 C CA . ILE A 1 93 ? 2.988 -4.680 -3.829 1.00 97.50 93 ILE A CA 1
ATOM 717 C C . ILE A 1 93 ? 1.930 -5.603 -3.220 1.00 97.50 93 ILE A C 1
ATOM 719 O O . ILE A 1 93 ? 2.270 -6.460 -2.416 1.00 97.50 93 ILE A O 1
ATOM 723 N N . THR A 1 94 ? 0.666 -5.481 -3.635 1.00 96.19 94 THR A N 1
ATOM 724 C CA . THR A 1 94 ? -0.438 -6.305 -3.106 1.00 96.19 94 THR A CA 1
ATOM 725 C C . THR A 1 94 ? -0.425 -7.759 -3.587 1.00 96.19 94 THR A C 1
ATOM 727 O O . THR A 1 94 ? -1.132 -8.597 -3.040 1.00 96.19 94 THR A O 1
ATOM 730 N N . GLU A 1 95 ? 0.398 -8.076 -4.589 1.00 95.56 95 GLU A N 1
ATOM 731 C CA . GLU A 1 95 ? 0.557 -9.423 -5.146 1.00 95.56 95 GLU A CA 1
ATOM 732 C C . GLU A 1 95 ? 1.794 -10.149 -4.583 1.00 95.56 95 GLU A C 1
ATOM 734 O O . GLU A 1 95 ? 1.995 -11.331 -4.873 1.00 95.56 95 GLU A O 1
ATOM 739 N N . CYS A 1 96 ? 2.649 -9.460 -3.817 1.00 95.06 96 CYS A N 1
ATOM 740 C CA . CYS A 1 96 ? 3.834 -10.051 -3.202 1.00 95.06 96 CYS A CA 1
ATOM 741 C C . CYS A 1 96 ? 3.440 -10.930 -1.997 1.00 95.06 96 CYS A C 1
ATOM 743 O O . CYS A 1 96 ? 2.786 -10.432 -1.078 1.00 95.06 96 CYS A O 1
ATOM 745 N N . PRO A 1 97 ? 3.898 -12.197 -1.914 1.00 92.06 97 PRO A N 1
ATOM 746 C CA . PRO A 1 97 ? 3.531 -13.102 -0.818 1.00 92.06 97 PRO A CA 1
ATOM 747 C C . PRO A 1 97 ? 3.877 -12.578 0.583 1.00 92.06 97 PRO A C 1
ATOM 749 O O . PRO A 1 97 ? 3.157 -12.849 1.537 1.00 92.06 97 PRO A O 1
ATOM 752 N N . THR A 1 98 ? 4.962 -11.808 0.716 1.00 92.50 98 THR A N 1
ATOM 753 C CA . THR A 1 98 ? 5.423 -11.259 2.003 1.00 92.50 98 THR A CA 1
ATOM 754 C C . THR A 1 98 ? 4.856 -9.875 2.322 1.00 92.50 98 THR A C 1
ATOM 756 O O . THR A 1 98 ? 5.189 -9.310 3.363 1.00 92.50 98 THR A O 1
ATOM 759 N N . ALA A 1 99 ? 4.005 -9.302 1.461 1.00 94.69 99 ALA A N 1
ATOM 760 C CA . ALA A 1 99 ? 3.568 -7.912 1.581 1.00 94.69 99 ALA A CA 1
ATOM 761 C C . ALA A 1 99 ? 2.865 -7.612 2.907 1.00 94.69 99 ALA A C 1
ATOM 763 O O . ALA A 1 99 ? 3.193 -6.619 3.555 1.00 94.69 99 ALA A O 1
ATOM 764 N N . ALA A 1 100 ? 1.937 -8.472 3.334 1.00 95.75 100 ALA A N 1
ATOM 765 C CA . ALA A 1 100 ? 1.194 -8.264 4.575 1.00 95.75 100 ALA A CA 1
ATOM 766 C C . ALA A 1 100 ? 2.138 -8.223 5.786 1.00 95.75 100 ALA A C 1
ATOM 768 O O . ALA A 1 100 ? 2.113 -7.263 6.557 1.00 95.75 100 ALA A O 1
ATOM 769 N N . ASP A 1 101 ? 3.023 -9.214 5.908 1.00 94.12 101 ASP A N 1
ATOM 770 C CA . ASP A 1 101 ? 3.968 -9.308 7.022 1.00 94.12 101 ASP A CA 1
ATOM 771 C C . ASP A 1 101 ? 4.991 -8.171 7.007 1.00 94.12 101 ASP A C 1
ATOM 773 O O . ASP A 1 101 ? 5.262 -7.566 8.047 1.00 94.12 101 ASP A O 1
ATOM 777 N N . TYR A 1 102 ? 5.533 -7.838 5.832 1.00 93.69 102 TYR A N 1
ATOM 778 C CA . TYR A 1 102 ? 6.461 -6.721 5.667 1.00 93.69 102 TYR A CA 1
ATOM 779 C C . TYR A 1 102 ? 5.831 -5.399 6.116 1.00 93.69 102 TYR A C 1
ATOM 781 O O . TYR A 1 102 ? 6.413 -4.654 6.909 1.00 93.69 102 TYR A O 1
ATOM 789 N N . ILE A 1 103 ? 4.613 -5.119 5.647 1.00 95.00 103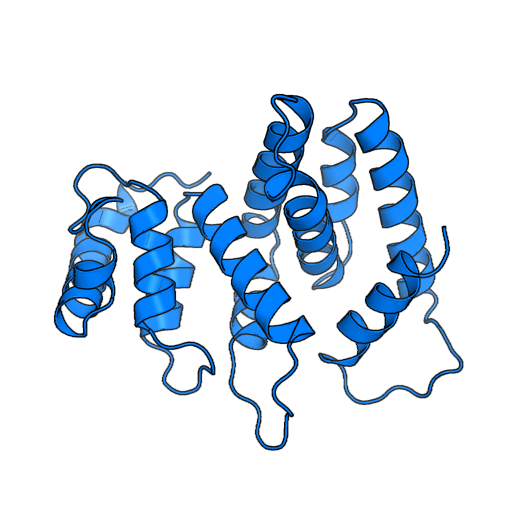 ILE A N 1
ATOM 790 C CA . ILE A 1 103 ? 3.898 -3.880 5.952 1.00 95.00 103 ILE A CA 1
ATOM 791 C C . ILE A 1 103 ? 3.534 -3.823 7.441 1.00 95.00 103 ILE A C 1
ATOM 793 O O . ILE A 1 103 ? 3.773 -2.798 8.082 1.00 95.00 103 ILE A O 1
ATOM 797 N N . LYS A 1 104 ? 3.040 -4.918 8.033 1.00 94.19 104 LYS A N 1
ATOM 798 C CA . LYS A 1 104 ? 2.770 -4.988 9.481 1.00 94.19 104 LYS A CA 1
ATOM 799 C C . LYS A 1 104 ? 4.030 -4.704 10.303 1.00 94.19 104 LYS A C 1
ATOM 801 O O . LYS A 1 104 ? 3.984 -3.882 11.221 1.00 94.19 104 LYS A O 1
ATOM 806 N N . ARG A 1 105 ? 5.180 -5.294 9.942 1.00 91.62 105 ARG A N 1
ATOM 807 C CA . ARG A 1 105 ? 6.477 -5.001 10.590 1.00 91.62 105 ARG A CA 1
ATOM 808 C C . ARG A 1 105 ? 6.869 -3.528 10.470 1.00 91.62 105 ARG A C 1
ATOM 810 O O . ARG A 1 105 ? 7.356 -2.954 11.441 1.00 91.62 105 ARG A O 1
ATOM 817 N N . LEU A 1 106 ? 6.621 -2.896 9.322 1.00 91.44 106 LEU A N 1
ATOM 818 C CA . LEU A 1 106 ? 6.948 -1.485 9.099 1.00 91.44 106 LEU A CA 1
ATOM 819 C C . LEU A 1 106 ? 6.191 -0.544 10.057 1.00 91.44 106 LEU A C 1
ATOM 821 O O . LEU A 1 106 ? 6.753 0.456 10.521 1.00 91.44 106 LEU A O 1
ATOM 825 N N . PHE A 1 107 ? 4.926 -0.843 10.363 1.00 93.19 107 PHE A N 1
ATOM 826 C CA . PHE A 1 107 ? 4.083 -0.020 11.241 1.00 93.19 107 PHE A CA 1
ATOM 827 C C . PHE A 1 107 ? 4.201 -0.360 12.730 1.00 93.19 107 PHE A C 1
ATOM 829 O O . PHE A 1 107 ? 3.830 0.470 13.566 1.00 93.19 107 PHE A O 1
ATOM 836 N N . LYS A 1 108 ? 4.744 -1.534 13.068 1.00 91.62 108 LYS A N 1
ATOM 837 C CA . LYS A 1 108 ? 4.926 -1.971 14.453 1.00 91.62 108 LYS A CA 1
ATOM 838 C C . LYS A 1 108 ? 5.817 -1.000 15.227 1.00 91.62 108 LYS A C 1
ATOM 840 O O . LYS A 1 108 ? 6.849 -0.531 14.733 1.00 91.62 108 LYS A O 1
ATOM 845 N N . LYS A 1 109 ? 5.406 -0.704 16.457 1.00 87.50 109 LYS A N 1
ATOM 846 C CA . LYS A 1 109 ? 6.213 0.049 17.412 1.00 87.50 109 LYS A CA 1
ATOM 847 C C . LYS A 1 109 ? 7.308 -0.861 17.964 1.00 87.50 109 LYS A C 1
ATOM 849 O O . LYS A 1 109 ? 7.029 -1.968 18.427 1.00 87.50 109 LYS A O 1
ATOM 854 N N . GLU A 1 110 ? 8.539 -0.367 17.939 1.00 86.88 110 GLU A N 1
ATOM 855 C CA . GLU A 1 110 ? 9.696 -1.042 18.524 1.00 86.88 110 GLU A CA 1
ATOM 856 C C . GLU A 1 110 ? 10.304 -0.193 19.632 1.00 86.88 110 GLU A C 1
ATOM 858 O O . GLU A 1 110 ? 10.532 1.007 19.471 1.00 86.88 110 GLU A O 1
ATOM 863 N N . GLU A 1 111 ? 10.539 -0.825 20.778 1.00 83.25 111 GLU A N 1
ATOM 864 C CA . GLU A 1 111 ? 11.114 -0.168 21.944 1.00 83.25 111 GLU A CA 1
ATOM 865 C C . GLU A 1 111 ? 12.557 0.277 21.662 1.00 83.25 111 GLU A C 1
ATOM 867 O O . GLU A 1 111 ? 13.329 -0.429 21.019 1.00 83.25 111 GLU A O 1
ATOM 872 N N . GLY A 1 112 ? 12.915 1.490 22.092 1.00 80.50 112 GLY A N 1
ATOM 873 C CA . GLY A 1 112 ? 14.248 2.061 21.868 1.00 80.50 112 GLY A CA 1
ATOM 874 C C . GLY A 1 112 ? 14.529 2.545 20.438 1.00 80.50 112 GLY A C 1
ATOM 875 O O . GLY A 1 112 ? 15.558 3.184 20.210 1.00 80.50 112 GLY A O 1
ATOM 876 N N . ARG A 1 113 ? 13.627 2.322 19.472 1.00 81.44 113 ARG A N 1
ATOM 877 C CA . ARG A 1 113 ? 13.776 2.853 18.111 1.00 81.44 113 ARG A CA 1
ATOM 878 C C . ARG A 1 113 ? 13.531 4.363 18.102 1.00 81.44 113 ARG A C 1
ATOM 880 O O . ARG A 1 113 ? 12.469 4.843 18.494 1.00 81.44 113 ARG A O 1
ATOM 887 N N . SER A 1 114 ? 14.506 5.129 17.621 1.00 79.62 114 SER A N 1
ATOM 888 C CA . SER A 1 114 ? 14.362 6.578 17.480 1.00 79.62 114 SER A CA 1
ATOM 889 C C . SER A 1 114 ? 13.351 6.937 16.386 1.00 79.62 114 SER A C 1
ATOM 891 O O . SER A 1 114 ? 13.242 6.267 15.354 1.00 79.62 114 SER A O 1
ATOM 893 N N . LYS A 1 115 ? 12.623 8.044 16.585 1.00 78.25 115 LYS A N 1
ATOM 894 C CA . LYS A 1 115 ? 11.749 8.603 15.548 1.00 78.25 115 LYS A CA 1
ATOM 895 C C . LYS A 1 115 ? 12.602 9.023 14.350 1.00 78.25 115 LYS A C 1
ATOM 897 O O . LYS A 1 115 ? 13.322 10.016 14.407 1.00 78.25 115 LYS A O 1
ATOM 902 N N . SER A 1 116 ? 12.513 8.266 13.260 1.00 83.06 116 SER A N 1
ATOM 903 C CA . SER A 1 116 ? 13.236 8.535 12.018 1.00 83.06 116 SER A CA 1
ATOM 904 C C . SER A 1 116 ? 12.307 9.166 10.987 1.00 83.06 116 SER A C 1
ATOM 906 O O . SER A 1 116 ? 11.331 8.550 10.556 1.00 83.06 116 SER A O 1
ATOM 908 N N . GLY A 1 117 ? 12.639 10.374 10.523 1.00 84.88 117 GLY A N 1
ATOM 909 C CA . GLY A 1 117 ? 11.906 11.016 9.425 1.00 84.88 117 GLY A CA 1
ATOM 910 C C . GLY A 1 117 ? 11.922 10.179 8.138 1.00 84.88 117 GLY A C 1
ATOM 911 O O . GLY A 1 117 ? 10.973 10.208 7.358 1.00 84.88 117 GLY A O 1
ATOM 912 N N . MET A 1 118 ? 12.963 9.364 7.932 1.00 85.12 118 MET A N 1
ATOM 913 C CA . MET A 1 118 ? 13.007 8.408 6.825 1.00 85.12 118 MET A CA 1
ATOM 914 C C . MET A 1 118 ? 11.936 7.324 6.985 1.00 85.12 118 MET A C 1
ATOM 916 O O . MET A 1 118 ? 11.179 7.089 6.047 1.00 85.12 118 MET A O 1
ATOM 920 N N . LEU A 1 119 ? 11.826 6.719 8.171 1.00 86.38 119 LEU A N 1
ATOM 921 C CA . LEU A 1 119 ? 10.825 5.691 8.466 1.00 86.38 119 LEU A CA 1
ATOM 922 C C . LEU A 1 119 ? 9.395 6.236 8.349 1.00 86.38 119 LEU A C 1
ATOM 924 O O . LEU A 1 119 ? 8.542 5.589 7.747 1.00 86.38 119 LEU A O 1
ATOM 928 N N . MET A 1 120 ? 9.145 7.454 8.842 1.00 88.56 120 MET A N 1
ATOM 929 C CA . MET A 1 120 ? 7.853 8.132 8.669 1.00 88.56 120 MET A CA 1
ATOM 930 C C . MET A 1 120 ? 7.497 8.312 7.188 1.00 88.56 120 MET A C 1
ATOM 932 O O . MET A 1 120 ? 6.380 8.004 6.780 1.00 88.56 120 MET A O 1
ATOM 936 N N . ASN A 1 121 ? 8.460 8.729 6.359 1.00 89.38 121 ASN A N 1
ATOM 937 C CA . ASN A 1 121 ? 8.248 8.848 4.916 1.00 89.38 121 ASN A CA 1
ATOM 938 C C . ASN A 1 121 ? 7.937 7.494 4.257 1.00 89.38 121 ASN A C 1
ATOM 940 O O . ASN A 1 121 ? 7.129 7.444 3.330 1.00 89.38 121 ASN A O 1
ATOM 944 N N . TYR A 1 122 ? 8.569 6.405 4.704 1.00 89.25 122 TYR A N 1
ATOM 945 C CA . TYR A 1 122 ? 8.285 5.055 4.201 1.00 89.25 122 TYR A CA 1
ATOM 946 C C . TYR A 1 122 ? 6.889 4.574 4.589 1.00 89.25 122 TYR A C 1
ATOM 948 O O . TYR A 1 122 ? 6.165 4.052 3.743 1.00 89.25 122 TYR A O 1
ATOM 956 N N . ARG A 1 123 ? 6.481 4.811 5.836 1.00 94.12 123 ARG A N 1
ATOM 957 C CA . ARG A 1 123 ? 5.126 4.522 6.319 1.00 94.12 123 ARG A CA 1
ATOM 958 C C . ARG A 1 123 ? 4.075 5.277 5.505 1.00 94.12 123 ARG A C 1
ATOM 960 O O . ARG A 1 123 ? 3.155 4.652 4.989 1.00 94.12 123 ARG A O 1
ATOM 967 N N . GLN A 1 124 ? 4.272 6.577 5.276 1.00 94.75 124 GLN A N 1
ATOM 968 C CA . GLN A 1 124 ? 3.365 7.369 4.438 1.00 94.75 124 GLN A CA 1
ATOM 969 C C . GLN A 1 124 ? 3.315 6.859 2.990 1.00 94.75 124 GLN A C 1
ATOM 971 O O . GLN A 1 124 ? 2.234 6.676 2.440 1.00 94.75 124 GLN A O 1
ATOM 976 N N . THR A 1 125 ? 4.477 6.568 2.396 1.00 95.19 125 THR A N 1
ATOM 977 C CA . THR A 1 125 ? 4.565 5.982 1.044 1.00 95.19 125 THR A CA 1
ATOM 978 C C . THR A 1 125 ? 3.785 4.667 0.968 1.00 95.19 125 THR A C 1
ATOM 980 O O . THR A 1 125 ? 3.102 4.411 -0.018 1.00 95.19 125 THR A O 1
ATOM 983 N N . THR A 1 126 ? 3.858 3.848 2.019 1.00 97.06 126 THR A N 1
ATOM 984 C CA . THR A 1 126 ? 3.145 2.570 2.098 1.00 97.06 126 THR A CA 1
ATOM 985 C C . THR A 1 126 ? 1.633 2.786 2.145 1.00 97.06 126 THR A C 1
ATOM 987 O O . THR A 1 126 ? 0.925 2.180 1.345 1.00 97.06 126 THR A O 1
ATOM 990 N N . LEU A 1 127 ? 1.134 3.706 2.982 1.00 97.62 127 LEU A N 1
ATOM 991 C CA . LEU A 1 127 ? -0.293 4.067 3.015 1.00 97.62 127 LEU A CA 1
ATOM 992 C C . LEU A 1 127 ? -0.793 4.571 1.657 1.00 97.62 127 LEU A C 1
ATOM 994 O O . LEU A 1 127 ? -1.854 4.152 1.192 1.00 97.62 127 LEU A O 1
ATOM 998 N N . ASP A 1 128 ? -0.022 5.440 1.005 1.00 97.44 128 ASP A N 1
ATOM 999 C CA . ASP A 1 128 ? -0.381 5.984 -0.304 1.00 97.44 128 ASP A CA 1
ATOM 1000 C C . ASP A 1 128 ? -0.361 4.892 -1.387 1.00 97.44 128 ASP A C 1
ATOM 1002 O O . ASP A 1 128 ? -1.230 4.885 -2.257 1.00 97.44 128 ASP A O 1
ATOM 1006 N N . SER A 1 129 ? 0.563 3.926 -1.306 1.00 97.81 129 SER A N 1
ATOM 1007 C CA . SER A 1 129 ? 0.604 2.785 -2.230 1.00 97.81 129 SER A CA 1
ATOM 1008 C C . SER A 1 129 ? -0.597 1.854 -2.068 1.00 97.81 129 SER A C 1
ATOM 1010 O O . SER A 1 129 ? -1.206 1.477 -3.064 1.00 97.81 129 SER A O 1
ATOM 1012 N N . LEU A 1 130 ? -1.009 1.557 -0.830 1.00 97.88 130 LEU A N 1
ATOM 1013 C CA . LEU A 1 130 ? -2.205 0.757 -0.554 1.00 97.88 130 LEU A CA 1
ATOM 1014 C C . LEU A 1 130 ? -3.465 1.484 -1.033 1.00 97.88 130 LEU A C 1
ATOM 1016 O O . LEU A 1 130 ? -4.315 0.890 -1.690 1.00 97.88 130 LEU A O 1
ATOM 1020 N N . THR A 1 131 ? -3.545 2.793 -0.781 1.00 96.62 131 THR A N 1
ATOM 1021 C CA . THR A 1 131 ? -4.626 3.653 -1.284 1.00 96.62 131 THR A CA 1
ATOM 1022 C C . THR A 1 131 ? -4.703 3.626 -2.811 1.00 96.62 131 THR A C 1
ATOM 1024 O O . THR A 1 131 ? -5.794 3.555 -3.370 1.00 96.62 131 THR A O 1
ATOM 1027 N N . ALA A 1 132 ? -3.554 3.695 -3.489 1.00 96.00 132 ALA A N 1
ATOM 1028 C CA . ALA A 1 132 ? -3.476 3.677 -4.945 1.00 96.00 132 ALA A CA 1
ATOM 1029 C C . ALA A 1 132 ? -3.814 2.304 -5.544 1.00 96.00 132 ALA A C 1
ATOM 1031 O O . ALA A 1 132 ? -4.378 2.263 -6.634 1.00 96.00 132 ALA A O 1
ATOM 1032 N N . ALA A 1 133 ? -3.489 1.210 -4.845 1.00 96.44 133 ALA A N 1
ATOM 1033 C CA . ALA A 1 133 ? -3.847 -0.143 -5.263 1.00 96.44 133 ALA A CA 1
ATOM 1034 C C . ALA A 1 133 ? -5.367 -0.360 -5.241 1.00 96.44 133 ALA A C 1
ATOM 1036 O O . ALA A 1 133 ? -5.896 -0.963 -6.164 1.00 96.44 133 ALA A O 1
ATOM 1037 N N . ASN A 1 134 ? -6.064 0.172 -4.225 1.00 95.31 134 ASN A N 1
ATOM 1038 C CA . ASN A 1 134 ? -7.532 0.174 -4.132 1.00 95.31 134 ASN A CA 1
ATOM 1039 C C . ASN A 1 134 ? -8.182 -1.195 -4.435 1.00 95.31 134 ASN A C 1
ATOM 1041 O O . ASN A 1 134 ? -9.148 -1.296 -5.189 1.00 95.31 134 ASN A O 1
ATOM 1045 N N . ASN A 1 135 ? -7.631 -2.252 -3.841 1.00 95.50 135 ASN A N 1
ATOM 1046 C CA . ASN A 1 135 ? -8.108 -3.623 -3.993 1.00 95.50 135 ASN A CA 1
ATOM 1047 C C . ASN A 1 135 ? -8.353 -4.284 -2.630 1.00 95.50 135 ASN A C 1
ATOM 1049 O O . ASN A 1 135 ? -8.069 -3.710 -1.571 1.00 95.50 135 ASN A O 1
ATOM 1053 N N . LYS A 1 136 ? -8.920 -5.491 -2.654 1.00 95.88 136 LYS A N 1
ATOM 1054 C CA . LYS A 1 136 ? -9.396 -6.209 -1.468 1.00 95.88 136 LYS A CA 1
ATOM 1055 C C . LYS A 1 136 ? -8.272 -6.474 -0.483 1.00 95.88 136 LYS A C 1
ATOM 1057 O O . LYS A 1 136 ? -8.473 -6.298 0.714 1.00 95.88 136 LYS A O 1
ATOM 1062 N N . PHE A 1 137 ? -7.087 -6.828 -0.981 1.00 96.62 137 PHE A N 1
ATOM 1063 C CA . PHE A 1 137 ? -5.899 -6.996 -0.149 1.00 96.62 137 PHE A CA 1
ATOM 1064 C C . PHE A 1 137 ? -5.570 -5.707 0.614 1.00 96.62 137 PHE A C 1
ATOM 1066 O O . PHE A 1 137 ? -5.422 -5.736 1.836 1.00 96.62 137 PHE A O 1
ATOM 1073 N N . ALA A 1 138 ? -5.489 -4.573 -0.089 1.00 97.12 138 ALA A N 1
ATOM 1074 C CA . ALA A 1 138 ? -5.120 -3.298 0.514 1.00 97.12 138 ALA A CA 1
ATOM 1075 C C . ALA A 1 138 ? -6.152 -2.824 1.547 1.00 97.12 138 ALA A C 1
ATOM 1077 O O . ALA A 1 138 ? -5.774 -2.427 2.650 1.00 97.12 138 ALA A O 1
ATOM 1078 N N . ALA A 1 139 ? -7.443 -2.899 1.215 1.00 96.25 139 ALA A N 1
ATOM 1079 C CA . ALA A 1 139 ? -8.518 -2.544 2.137 1.00 96.25 139 ALA A CA 1
ATOM 1080 C C . ALA A 1 139 ? -8.519 -3.457 3.374 1.00 96.25 139 ALA A C 1
ATOM 1082 O O . ALA A 1 139 ? -8.547 -2.956 4.498 1.00 96.25 139 ALA A O 1
ATOM 1083 N N . ASN A 1 140 ? -8.395 -4.775 3.183 1.00 96.81 140 ASN A N 1
ATOM 1084 C CA . ASN A 1 140 ? -8.341 -5.729 4.288 1.00 96.81 140 ASN A CA 1
ATOM 1085 C C . ASN A 1 140 ? -7.157 -5.456 5.222 1.00 96.81 140 ASN A C 1
ATOM 1087 O O . ASN A 1 140 ? -7.334 -5.374 6.434 1.00 96.81 140 ASN A O 1
ATOM 1091 N N . LEU A 1 141 ? -5.959 -5.262 4.664 1.00 97.38 141 LEU A N 1
ATOM 1092 C CA . LEU A 1 141 ? -4.754 -5.008 5.450 1.00 97.38 141 LEU A CA 1
ATOM 1093 C C . LEU A 1 141 ? -4.859 -3.708 6.259 1.00 97.38 141 LEU A C 1
ATOM 1095 O O . LEU A 1 141 ? -4.450 -3.672 7.417 1.00 97.38 141 LEU A O 1
ATOM 1099 N N . LEU A 1 142 ? -5.423 -2.645 5.678 1.00 97.38 142 LEU A N 1
ATOM 1100 C CA . LEU A 1 142 ? -5.648 -1.388 6.396 1.00 97.38 142 LEU A CA 1
ATOM 1101 C C . LEU A 1 142 ? -6.661 -1.553 7.536 1.00 97.38 142 LEU A C 1
ATOM 1103 O O . LEU A 1 142 ? -6.451 -0.969 8.595 1.00 97.38 142 LEU A O 1
ATOM 1107 N N . ILE A 1 143 ? -7.721 -2.350 7.348 1.00 96.56 143 ILE A N 1
ATOM 1108 C CA . ILE A 1 143 ? -8.683 -2.673 8.415 1.00 96.56 143 ILE A CA 1
ATOM 1109 C C . ILE A 1 143 ? -8.005 -3.466 9.536 1.00 96.56 143 ILE A C 1
ATOM 1111 O O . ILE A 1 143 ? -8.151 -3.095 10.698 1.00 96.56 143 ILE A O 1
ATOM 1115 N N . GLU A 1 144 ? -7.220 -4.495 9.205 1.00 96.06 144 GLU A N 1
ATOM 1116 C CA . GLU A 1 144 ? -6.474 -5.288 10.193 1.00 96.06 144 GLU A CA 1
ATOM 1117 C C . GLU A 1 144 ? -5.512 -4.419 11.016 1.00 96.06 144 GLU A C 1
ATOM 1119 O O . GLU A 1 144 ? -5.455 -4.538 12.237 1.00 96.06 144 GLU A O 1
ATOM 1124 N N . LEU A 1 145 ? -4.799 -3.486 10.376 1.00 96.50 145 LEU A N 1
ATOM 1125 C CA . LEU A 1 145 ? -3.896 -2.562 11.071 1.00 96.50 145 LEU A CA 1
ATOM 1126 C C . LEU A 1 145 ? -4.630 -1.638 12.062 1.00 96.50 145 LEU A C 1
ATOM 1128 O O . LEU A 1 145 ? -4.022 -1.180 13.022 1.00 96.50 145 LEU A O 1
ATOM 1132 N N . MET A 1 146 ? -5.932 -1.384 11.899 1.00 95.44 146 MET A N 1
ATOM 1133 C CA . MET A 1 146 ? -6.709 -0.624 12.892 1.00 95.44 146 MET A CA 1
ATOM 1134 C C . MET A 1 146 ? -7.042 -1.424 14.159 1.00 95.44 146 MET A C 1
ATOM 1136 O O . MET A 1 146 ? -7.538 -0.831 15.122 1.00 95.44 146 MET A O 1
ATOM 1140 N N . ASP A 1 147 ? -6.881 -2.748 14.151 1.00 91.81 147 ASP A N 1
ATOM 1141 C CA . ASP A 1 147 ? -7.066 -3.618 15.324 1.00 91.81 147 ASP A CA 1
ATOM 1142 C C . ASP A 1 147 ? -5.756 -3.843 16.096 1.00 91.81 147 ASP A C 1
ATOM 1144 O O . ASP A 1 147 ? -5.778 -4.248 17.259 1.00 91.81 147 ASP A O 1
ATOM 1148 N N . GLU A 1 148 ? -4.612 -3.533 15.485 1.00 91.06 148 GLU A N 1
ATOM 1149 C CA . GLU A 1 148 ? -3.299 -3.707 16.096 1.00 91.06 148 GLU A CA 1
ATOM 1150 C C . GLU A 1 148 ? -3.028 -2.640 17.167 1.00 91.06 148 GLU A C 1
ATOM 1152 O O . GLU A 1 148 ? -2.971 -1.436 16.906 1.00 91.06 148 GLU A O 1
ATOM 1157 N N . SER A 1 149 ? -2.809 -3.086 18.404 1.00 86.50 149 SER A N 1
ATOM 1158 C CA . SER A 1 149 ? -2.626 -2.205 19.564 1.00 86.50 149 SER A CA 1
ATOM 1159 C C . SER A 1 149 ? -1.208 -1.640 19.701 1.00 86.50 149 SER A C 1
ATOM 1161 O O . SER A 1 149 ? -1.009 -0.628 20.372 1.00 86.50 149 SER A O 1
ATOM 1163 N N . ASN A 1 150 ? -0.214 -2.268 19.061 1.00 89.56 150 ASN A N 1
ATOM 1164 C CA . ASN A 1 150 ? 1.202 -1.895 19.159 1.00 89.56 150 ASN A CA 1
ATOM 1165 C C . ASN A 1 150 ? 1.751 -1.299 17.851 1.00 89.56 150 ASN A C 1
ATOM 1167 O O . ASN A 1 150 ? 2.808 -1.705 17.353 1.00 89.56 150 ASN A O 1
ATOM 1171 N N . LEU A 1 151 ? 1.029 -0.335 17.282 1.00 90.06 151 LEU A N 1
ATOM 1172 C CA . LEU A 1 151 ? 1.480 0.417 16.114 1.00 90.06 151 LEU A CA 1
ATOM 1173 C C . LEU A 1 151 ? 1.995 1.799 16.499 1.00 90.06 151 LEU A C 1
ATOM 1175 O O . LEU A 1 151 ? 1.567 2.416 17.472 1.00 90.06 151 LEU A O 1
ATOM 1179 N N . GLU A 1 152 ? 2.939 2.298 15.710 1.00 86.31 152 GLU A N 1
ATOM 1180 C CA . GLU A 1 152 ? 3.474 3.649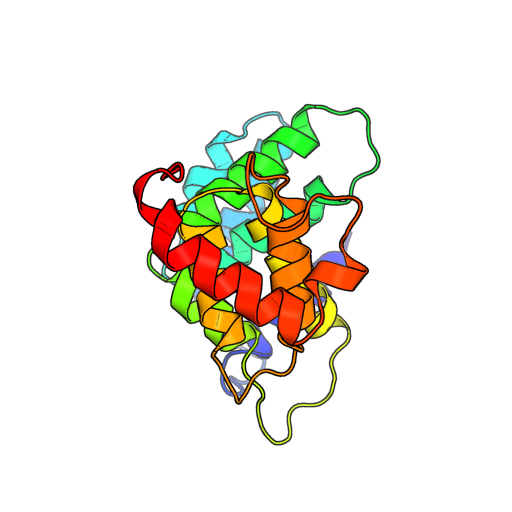 15.881 1.00 86.31 152 GLU A CA 1
ATOM 1181 C C . GLU A 1 152 ? 2.643 4.715 15.150 1.00 86.31 152 GLU A C 1
ATOM 1183 O O . GLU A 1 152 ? 2.803 5.911 15.388 1.00 86.31 152 GLU A O 1
ATOM 1188 N N . VAL A 1 153 ? 1.747 4.273 14.267 1.00 89.00 153 VAL A N 1
ATOM 1189 C CA . VAL A 1 153 ? 0.805 5.099 13.509 1.00 89.00 153 VAL A CA 1
ATOM 1190 C C . VAL A 1 153 ? -0.596 4.898 14.097 1.00 89.00 153 VAL A C 1
ATOM 1192 O O . VAL A 1 153 ? -0.977 3.750 14.336 1.00 89.00 153 VAL A O 1
ATOM 1195 N N . PRO A 1 154 ? -1.360 5.972 14.370 1.00 91.88 154 PRO A N 1
ATOM 1196 C CA . PRO A 1 154 ? -2.681 5.853 14.976 1.00 91.88 154 PRO A CA 1
ATOM 1197 C C . PRO A 1 154 ? -3.687 5.176 14.024 1.00 91.88 154 PRO A C 1
ATOM 1199 O O . PRO A 1 154 ? -3.615 5.396 12.813 1.00 91.88 154 PRO A O 1
ATOM 1202 N N . PRO A 1 155 ? -4.694 4.442 14.546 1.00 94.00 155 PRO A N 1
ATOM 1203 C CA . PRO A 1 155 ? -5.726 3.790 13.733 1.00 94.00 155 PRO A CA 1
ATOM 1204 C C . PRO A 1 155 ? -6.416 4.709 12.712 1.00 94.00 155 PRO A C 1
ATOM 1206 O O . PRO A 1 155 ? -6.744 4.288 11.603 1.00 94.00 155 PRO A O 1
ATOM 1209 N N . GLY A 1 156 ? -6.594 5.985 13.071 1.00 94.56 156 GLY A N 1
ATOM 1210 C CA . GLY A 1 156 ? -7.208 6.994 12.210 1.00 94.56 156 GLY A CA 1
ATOM 1211 C C . GLY A 1 156 ? -6.466 7.228 10.889 1.00 94.56 156 GLY A C 1
ATOM 1212 O O . GLY A 1 156 ? -7.117 7.488 9.881 1.00 94.56 156 GLY A O 1
ATOM 1213 N N . ASP A 1 157 ? -5.141 7.069 10.842 1.00 95.44 157 ASP A N 1
ATOM 1214 C CA . ASP A 1 157 ? -4.364 7.269 9.609 1.00 95.44 157 ASP A CA 1
ATOM 1215 C C . ASP A 1 157 ? -4.634 6.154 8.586 1.00 95.44 157 ASP A C 1
ATOM 1217 O O . ASP A 1 157 ? -4.746 6.420 7.385 1.00 95.44 157 ASP A O 1
ATOM 1221 N N . PHE A 1 158 ? -4.822 4.913 9.052 1.00 97.31 158 PHE A N 1
ATOM 1222 C CA . PHE A 1 158 ? -5.261 3.812 8.192 1.00 97.31 158 PHE A CA 1
ATOM 1223 C C . PHE A 1 158 ? -6.688 4.056 7.690 1.00 97.31 158 PHE A C 1
ATOM 1225 O O . PHE A 1 158 ? -6.973 3.827 6.516 1.00 97.31 158 PHE A O 1
ATOM 1232 N N . ALA A 1 159 ? -7.578 4.588 8.536 1.00 96.38 159 ALA A N 1
ATOM 1233 C CA . ALA A 1 159 ? -8.952 4.906 8.139 1.00 96.38 159 ALA A CA 1
ATOM 1234 C C . ALA A 1 159 ? -9.005 6.023 7.089 1.00 96.38 159 ALA A C 1
ATOM 1236 O O . ALA A 1 159 ? -9.789 5.955 6.140 1.00 96.38 159 ALA A O 1
ATOM 1237 N N . VAL A 1 160 ? -8.119 7.017 7.198 1.00 96.56 160 VAL A N 1
ATOM 1238 C CA . VAL A 1 160 ? -7.927 8.043 6.165 1.00 96.56 160 VAL A CA 1
ATOM 1239 C C . VAL A 1 160 ? -7.437 7.426 4.855 1.00 96.56 160 VAL A C 1
ATOM 1241 O O . VAL A 1 160 ? -7.913 7.828 3.792 1.00 96.56 160 VAL A O 1
ATOM 1244 N N . ALA A 1 161 ? -6.512 6.463 4.900 1.00 96.69 161 ALA A N 1
ATOM 1245 C CA . ALA A 1 161 ? -6.042 5.766 3.701 1.00 96.69 161 ALA A CA 1
ATOM 1246 C C . ALA A 1 161 ? -7.189 5.016 2.994 1.00 96.69 161 ALA A C 1
ATOM 1248 O O . ALA A 1 161 ? -7.362 5.179 1.786 1.00 96.69 161 ALA A O 1
ATOM 1249 N N . ILE A 1 162 ? -8.044 4.305 3.741 1.00 95.44 162 ILE A N 1
ATOM 1250 C CA . ILE A 1 162 ? -9.236 3.654 3.168 1.00 95.44 162 ILE A CA 1
ATOM 1251 C C . ILE A 1 162 ? -10.206 4.690 2.586 1.00 95.44 162 ILE A C 1
ATOM 1253 O O . ILE A 1 162 ? -10.645 4.553 1.448 1.00 95.44 162 ILE A O 1
ATOM 1257 N N . ALA A 1 163 ? -10.502 5.780 3.298 1.00 94.88 163 ALA A N 1
ATOM 1258 C CA . ALA A 1 163 ? -11.402 6.820 2.788 1.00 94.88 163 ALA A CA 1
ATOM 1259 C C . ALA A 1 163 ? -10.904 7.435 1.462 1.00 94.88 163 ALA A C 1
ATOM 1261 O O . ALA A 1 163 ? -11.689 7.709 0.548 1.00 94.88 163 ALA A O 1
ATOM 1262 N N . LYS A 1 164 ? -9.583 7.610 1.312 1.00 95.50 164 LYS A N 1
ATOM 1263 C CA . LYS A 1 164 ? -8.956 8.139 0.088 1.00 95.50 164 LYS A CA 1
ATOM 1264 C C . LYS A 1 164 ? -9.093 7.216 -1.127 1.00 95.50 164 LYS A C 1
ATOM 1266 O O . LYS A 1 164 ? -9.022 7.721 -2.253 1.00 95.50 164 LYS A O 1
ATOM 1271 N N . MET A 1 165 ? -9.341 5.919 -0.930 1.00 94.31 165 MET A N 1
ATOM 1272 C CA . MET A 1 165 ? -9.625 4.981 -2.022 1.00 94.31 165 MET A CA 1
ATOM 1273 C C . MET A 1 165 ? -10.881 5.399 -2.808 1.00 94.31 165 MET A C 1
ATOM 1275 O O . MET A 1 165 ? -10.921 5.273 -4.030 1.00 94.31 165 MET A O 1
ATOM 1279 N N . GLY A 1 166 ? -11.861 6.038 -2.150 1.00 90.94 166 GLY A N 1
ATOM 1280 C CA . GLY A 1 166 ? -13.088 6.515 -2.802 1.00 90.94 166 GLY A CA 1
ATOM 1281 C C . GLY A 1 166 ? -14.036 5.392 -3.187 1.00 90.94 166 GLY A C 1
ATOM 1282 O O . GLY A 1 166 ? -14.611 5.414 -4.272 1.00 90.94 166 GLY A O 1
ATOM 1283 N N . ILE A 1 167 ? -14.145 4.406 -2.308 1.00 90.81 167 ILE A N 1
ATOM 1284 C CA . ILE A 1 167 ? -14.957 3.215 -2.496 1.00 90.81 167 ILE A CA 1
ATOM 1285 C C . ILE A 1 167 ? -16.444 3.610 -2.568 1.00 90.81 167 ILE A C 1
ATOM 1287 O O . ILE A 1 167 ? -16.941 4.267 -1.648 1.00 90.81 167 ILE A O 1
ATOM 1291 N N . PRO A 1 168 ? -17.179 3.220 -3.625 1.00 86.94 168 PRO A N 1
ATOM 1292 C CA . PRO A 1 168 ? -18.622 3.429 -3.685 1.00 86.94 168 PRO A CA 1
ATOM 1293 C C . PRO A 1 168 ? -19.322 2.765 -2.497 1.00 86.94 168 PRO A C 1
ATOM 1295 O O . PRO A 1 168 ? -18.958 1.656 -2.121 1.00 86.94 168 PRO A O 1
ATOM 1298 N N . SER A 1 169 ? -20.337 3.420 -1.924 1.00 87.00 169 SER A N 1
ATOM 1299 C CA . SER A 1 169 ? -21.125 2.949 -0.763 1.00 87.00 169 SER A CA 1
ATOM 1300 C C . SER A 1 169 ? -20.366 2.767 0.561 1.00 87.00 169 SER A C 1
ATOM 1302 O O . SER A 1 169 ? -20.947 2.303 1.541 1.00 87.00 169 SER A O 1
ATOM 1304 N N . ALA A 1 170 ? -19.092 3.158 0.618 1.00 92.56 170 ALA A N 1
ATOM 1305 C CA . ALA A 1 170 ? -18.342 3.186 1.863 1.00 92.56 170 ALA A CA 1
ATOM 1306 C C . ALA A 1 170 ? -18.898 4.228 2.853 1.00 92.56 170 ALA A C 1
ATOM 1308 O O . ALA A 1 170 ? -19.468 5.237 2.432 1.00 92.56 170 ALA A O 1
ATOM 1309 N N . PRO A 1 171 ? -18.694 4.035 4.171 1.00 93.62 171 PRO A N 1
ATOM 1310 C CA . PRO A 1 171 ? -19.252 4.897 5.213 1.00 93.62 171 PRO A CA 1
ATOM 1311 C C . PRO A 1 171 ? -18.703 6.326 5.195 1.00 93.62 171 PRO A C 1
ATOM 1313 O O . PRO A 1 171 ? -19.316 7.208 5.791 1.00 93.62 171 PRO A O 1
ATOM 1316 N N . PHE A 1 172 ? -17.555 6.552 4.550 1.00 95.00 172 PHE A N 1
ATOM 1317 C CA . PHE A 1 172 ? -16.958 7.872 4.397 1.00 95.00 172 PHE A CA 1
ATOM 1318 C C . PHE A 1 172 ? -16.355 8.036 3.009 1.00 95.00 172 PHE A C 1
ATOM 1320 O O . PHE A 1 172 ? -15.658 7.155 2.498 1.00 95.00 172 PHE A O 1
ATOM 1327 N N . SER A 1 173 ? -16.579 9.208 2.431 1.00 88.50 173 SER A N 1
ATOM 1328 C CA . SER A 1 173 ? -16.012 9.613 1.150 1.00 88.50 173 SER A CA 1
ATOM 1329 C C . SER A 1 173 ? -14.677 10.361 1.308 1.00 88.50 173 SER A C 1
ATOM 1331 O O . SER A 1 173 ? -14.223 10.678 2.412 1.00 88.50 173 SER A O 1
ATOM 1333 N N . LYS A 1 174 ? -14.040 10.710 0.179 1.00 89.50 174 LYS A N 1
ATOM 1334 C CA . LYS A 1 174 ? -12.758 11.447 0.150 1.00 89.50 174 LYS A CA 1
ATOM 1335 C C . LYS A 1 174 ? -12.826 12.840 0.791 1.00 89.50 174 LYS A C 1
ATOM 1337 O O . LYS A 1 174 ? -11.781 13.420 1.073 1.00 89.50 174 LYS A O 1
ATOM 1342 N N . THR A 1 175 ? -14.021 13.392 0.998 1.00 89.81 175 THR A N 1
ATOM 1343 C CA . THR A 1 175 ? -14.235 14.704 1.629 1.00 89.81 175 THR A CA 1
ATOM 1344 C C . THR A 1 175 ? -14.449 14.606 3.142 1.00 89.81 175 THR A C 1
ATOM 1346 O O . THR A 1 175 ? -14.382 15.619 3.833 1.00 89.81 175 THR A O 1
ATOM 1349 N N . GLU A 1 176 ? -14.626 13.398 3.685 1.00 90.75 176 GLU A N 1
ATOM 1350 C CA . GLU A 1 176 ? -15.006 13.152 5.084 1.00 90.75 176 GLU A CA 1
ATOM 1351 C C . GLU A 1 176 ? -13.854 12.572 5.921 1.00 90.75 176 GLU A C 1
ATOM 1353 O O . GLU A 1 176 ? -14.066 11.908 6.935 1.00 90.75 176 GLU A O 1
ATOM 1358 N N . LEU A 1 177 ? -12.607 12.848 5.523 1.00 93.12 177 LEU A N 1
ATOM 1359 C CA . LEU A 1 177 ? -11.401 12.242 6.108 1.00 93.12 177 LEU A CA 1
ATOM 1360 C C . LEU A 1 177 ? -11.288 12.438 7.629 1.00 93.12 177 LEU A C 1
ATOM 1362 O O . LEU A 1 177 ? -10.839 11.541 8.334 1.00 93.12 177 LEU A O 1
ATOM 1366 N N . LYS A 1 178 ? -11.708 13.600 8.149 1.00 93.06 178 LYS A N 1
ATOM 1367 C CA . LYS A 1 178 ? -11.685 13.874 9.596 1.00 93.06 178 LYS A CA 1
ATOM 1368 C C . LYS A 1 178 ? -12.653 12.969 10.356 1.00 93.06 178 LYS A C 1
ATOM 1370 O O . LYS A 1 178 ? -12.292 12.445 11.402 1.00 93.06 178 LYS A O 1
ATOM 1375 N N . SER A 1 179 ? -13.855 12.779 9.817 1.00 94.38 179 SER A N 1
ATOM 1376 C CA . SER A 1 179 ? -14.883 11.914 10.398 1.00 94.38 179 SER A CA 1
ATOM 1377 C C . SER A 1 179 ? -14.486 10.442 10.309 1.00 94.38 179 SER A C 1
ATOM 1379 O O . SER A 1 179 ? -14.709 9.699 11.259 1.00 94.38 179 SER A O 1
ATOM 1381 N N . ALA A 1 180 ? -13.835 10.044 9.212 1.00 93.31 180 ALA A N 1
ATOM 1382 C CA . ALA A 1 180 ? -13.303 8.697 9.023 1.00 93.31 180 ALA A CA 1
ATOM 1383 C C . ALA A 1 180 ? -12.259 8.309 10.087 1.00 93.31 180 ALA A C 1
ATOM 1385 O O . ALA A 1 180 ? -12.181 7.143 10.462 1.00 93.31 180 ALA A O 1
ATOM 1386 N N . ALA A 1 181 ? -11.473 9.274 10.574 1.00 94.81 181 ALA A N 1
ATOM 1387 C CA . ALA A 1 181 ? -10.354 9.044 11.489 1.00 94.81 181 ALA A CA 1
ATOM 1388 C C . ALA A 1 181 ? -10.736 8.967 12.981 1.00 94.81 181 ALA A C 1
ATOM 1390 O O . ALA A 1 181 ? -9.871 8.684 13.812 1.00 94.81 181 ALA A O 1
ATOM 1391 N N . THR A 1 182 ? -11.989 9.258 13.351 1.00 96.06 182 THR A N 1
ATOM 1392 C CA . THR A 1 182 ? -12.441 9.196 14.753 1.00 96.06 182 THR A CA 1
ATOM 1393 C C . THR A 1 182 ? -12.620 7.749 15.220 1.00 96.06 182 THR A C 1
ATOM 1395 O O . THR A 1 182 ? -12.674 6.832 14.404 1.00 96.06 182 THR A O 1
ATOM 1398 N N . LEU A 1 183 ? -12.757 7.525 16.533 1.00 93.94 183 LEU A N 1
ATOM 1399 C CA . LEU A 1 183 ? -13.053 6.189 17.075 1.00 93.94 183 LEU A CA 1
ATOM 1400 C C . LEU A 1 183 ? -14.350 5.607 16.485 1.00 93.94 183 LEU A C 1
ATOM 1402 O O . LEU A 1 183 ? -14.362 4.463 16.033 1.00 93.94 183 LEU A O 1
ATOM 1406 N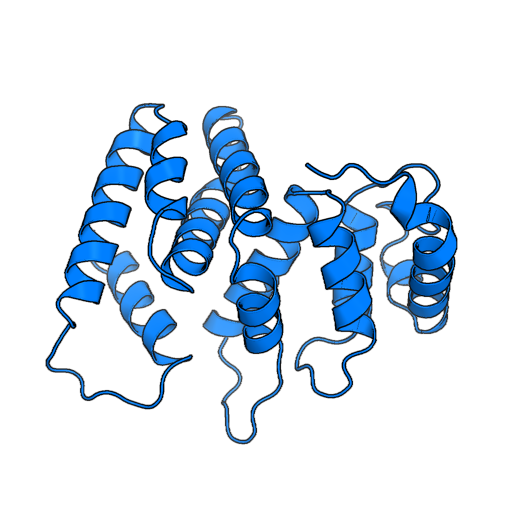 N . ASP A 1 184 ? -15.404 6.422 16.402 1.00 96.19 184 ASP A N 1
ATOM 1407 C CA . ASP A 1 184 ? -16.670 6.040 15.766 1.00 96.19 184 ASP A CA 1
ATOM 1408 C C . ASP A 1 184 ? -16.494 5.780 14.264 1.00 96.19 184 ASP A C 1
ATOM 1410 O O . ASP A 1 184 ? -17.098 4.860 13.710 1.00 96.19 184 ASP A O 1
ATOM 1414 N N . GLY A 1 185 ? -15.650 6.571 13.594 1.00 95.62 185 GLY A N 1
ATOM 1415 C CA . GLY A 1 185 ? -15.310 6.383 12.187 1.00 95.62 185 GLY A CA 1
ATOM 1416 C C . GLY A 1 185 ? -14.613 5.051 11.927 1.00 95.62 185 GLY A C 1
ATOM 1417 O O . GLY A 1 185 ? -15.032 4.292 11.053 1.00 95.62 185 GLY A O 1
ATOM 1418 N N . VAL A 1 186 ? -13.619 4.714 12.747 1.00 95.75 186 VAL A N 1
ATOM 1419 C CA . VAL A 1 186 ? -12.921 3.422 12.716 1.00 95.75 186 VAL A CA 1
ATOM 1420 C C . VAL A 1 186 ? -13.898 2.266 12.962 1.00 95.75 186 VAL A C 1
ATOM 1422 O O . VAL A 1 186 ? -13.867 1.272 12.237 1.00 95.75 186 VAL A O 1
ATOM 1425 N N . ALA A 1 187 ? -14.812 2.391 13.928 1.00 96.12 187 ALA A N 1
ATOM 1426 C CA . ALA A 1 187 ? -15.826 1.366 14.190 1.00 96.12 187 ALA A CA 1
ATOM 1427 C C . ALA A 1 187 ? -16.786 1.160 13.000 1.00 96.12 187 ALA A C 1
ATOM 1429 O O . ALA A 1 187 ? -17.118 0.019 12.655 1.00 96.12 187 ALA A O 1
ATOM 1430 N N . LYS A 1 188 ? -17.191 2.246 12.326 1.00 97.06 188 LYS A N 1
ATOM 1431 C CA . LYS A 1 188 ? -18.017 2.193 11.109 1.00 97.06 188 LYS A CA 1
ATOM 1432 C C . LYS A 1 188 ? -17.289 1.526 9.947 1.00 97.06 188 LYS A C 1
ATOM 1434 O O . LYS A 1 188 ? -17.884 0.680 9.287 1.00 97.06 188 LYS A O 1
ATOM 1439 N N . TRP A 1 189 ? -16.008 1.835 9.734 1.00 95.88 189 TRP A N 1
ATOM 1440 C CA . TRP A 1 189 ? -15.185 1.157 8.726 1.00 95.88 189 TRP A CA 1
ATOM 1441 C C . TRP A 1 189 ? -15.109 -0.349 8.959 1.00 95.88 189 TRP A C 1
ATOM 1443 O O . TRP A 1 189 ? -15.351 -1.126 8.038 1.00 95.88 189 TRP A O 1
ATOM 1453 N N . LYS A 1 190 ? -14.831 -0.764 10.200 1.00 95.31 190 LYS A N 1
ATOM 1454 C CA . LYS A 1 190 ? -14.751 -2.183 10.576 1.00 95.31 190 LYS A CA 1
ATOM 1455 C C . LYS A 1 190 ? -16.079 -2.911 10.362 1.00 95.31 190 LYS A C 1
ATOM 1457 O O . LYS A 1 190 ? -16.083 -4.035 9.867 1.00 95.31 190 LYS A O 1
ATOM 1462 N N . SER A 1 191 ? -17.196 -2.281 10.722 1.00 96.31 191 SER A N 1
ATOM 1463 C CA . SER A 1 191 ? -18.535 -2.862 10.538 1.00 96.31 191 SER A CA 1
ATOM 1464 C C . SER A 1 191 ? -18.880 -2.990 9.056 1.00 96.31 191 SER A C 1
ATOM 1466 O O . SER A 1 191 ? -19.216 -4.077 8.595 1.00 96.31 191 SER A O 1
ATOM 1468 N N . TRP A 1 192 ? -18.670 -1.920 8.287 1.00 95.62 192 TRP A N 1
ATOM 1469 C CA . TRP A 1 192 ? -18.899 -1.918 6.846 1.00 95.62 192 TRP A CA 1
ATOM 1470 C C . TRP A 1 192 ? -18.048 -2.969 6.120 1.00 95.62 192 TRP A C 1
ATOM 1472 O O . TRP A 1 192 ? -18.560 -3.688 5.265 1.00 95.62 192 TRP A O 1
ATOM 1482 N N . TRP A 1 193 ? -16.769 -3.123 6.486 1.00 96.00 193 TRP A N 1
ATOM 1483 C CA . TRP A 1 193 ? -15.895 -4.120 5.860 1.00 96.00 193 TRP A CA 1
ATOM 1484 C C . TRP A 1 193 ? -16.402 -5.552 6.060 1.00 96.00 193 TRP A C 1
ATOM 1486 O O . TRP A 1 193 ? -16.384 -6.343 5.119 1.00 96.00 193 TRP A O 1
ATOM 1496 N N . LYS A 1 194 ? -16.914 -5.885 7.254 1.00 94.81 194 LYS A N 1
ATOM 1497 C CA . LYS A 1 194 ? -17.483 -7.215 7.537 1.00 94.81 194 LYS A CA 1
ATOM 1498 C C . LYS A 1 194 ? -18.639 -7.569 6.602 1.00 94.81 194 LYS A C 1
ATOM 1500 O O . LYS A 1 194 ? -18.763 -8.732 6.235 1.00 94.81 194 LYS A O 1
ATOM 1505 N N . GLU A 1 195 ? -19.441 -6.580 6.222 1.00 94.81 195 GLU A N 1
ATOM 1506 C CA . GLU A 1 195 ? -20.623 -6.750 5.371 1.00 94.81 195 GLU A CA 1
ATOM 1507 C C . GLU A 1 195 ? -20.295 -6.713 3.868 1.00 94.81 195 GLU A C 1
ATOM 1509 O O . GLU A 1 195 ? -21.003 -7.327 3.077 1.00 94.81 195 GLU A O 1
ATOM 1514 N N . ASN A 1 196 ? -19.222 -6.018 3.461 1.00 93.75 196 ASN A N 1
ATOM 1515 C CA . ASN A 1 196 ? -18.978 -5.674 2.051 1.00 93.75 196 ASN A CA 1
ATOM 1516 C C . ASN A 1 196 ? -17.716 -6.307 1.436 1.00 93.75 196 ASN A C 1
ATOM 1518 O O . ASN A 1 196 ? -17.543 -6.250 0.217 1.00 93.75 196 ASN A O 1
ATOM 1522 N N . LYS A 1 197 ? -16.833 -6.930 2.233 1.00 92.06 197 LYS A N 1
ATOM 1523 C CA . LYS A 1 197 ? -15.534 -7.459 1.760 1.00 92.06 197 LYS A CA 1
ATOM 1524 C C . LYS A 1 197 ? -15.632 -8.436 0.582 1.00 92.06 197 LYS A C 1
ATOM 1526 O O . LYS A 1 197 ? -14.703 -8.521 -0.218 1.00 92.06 197 LYS A O 1
ATOM 1531 N N . ASP A 1 198 ? -16.722 -9.192 0.470 1.00 90.31 198 ASP A N 1
ATOM 1532 C CA . ASP A 1 198 ? -16.864 -10.233 -0.553 1.00 90.31 198 ASP A CA 1
ATOM 1533 C C . ASP A 1 198 ? -17.212 -9.667 -1.934 1.00 90.31 198 ASP A C 1
ATOM 1535 O O . ASP A 1 198 ? -16.905 -10.301 -2.938 1.00 90.31 198 ASP A O 1
ATOM 1539 N N . GLY A 1 199 ? -17.752 -8.446 -1.993 1.00 84.06 199 GLY A N 1
ATOM 1540 C CA . GLY A 1 199 ? -17.996 -7.715 -3.241 1.00 84.06 199 GLY A CA 1
ATOM 1541 C C . GLY A 1 199 ? -16.844 -6.802 -3.675 1.00 84.06 199 GLY A C 1
ATOM 1542 O O . GLY A 1 199 ? -16.971 -6.103 -4.679 1.00 84.06 199 GLY A O 1
ATOM 1543 N N . PHE A 1 200 ? -15.739 -6.759 -2.923 1.00 89.00 200 PHE A N 1
ATOM 1544 C CA . PHE A 1 200 ? -14.619 -5.860 -3.200 1.00 89.00 200 PHE A CA 1
ATOM 1545 C C . PHE A 1 200 ? -13.663 -6.453 -4.252 1.00 89.00 200 PHE A C 1
ATOM 1547 O O . PHE A 1 200 ? -13.357 -7.643 -4.165 1.00 89.00 200 PHE A O 1
ATOM 1554 N N . PRO A 1 201 ? -13.156 -5.665 -5.222 1.00 87.06 201 PRO A N 1
ATOM 1555 C CA . PRO A 1 201 ? -12.287 -6.173 -6.285 1.00 87.06 201 PRO A CA 1
ATOM 1556 C C . PRO A 1 201 ? -10.992 -6.791 -5.748 1.00 87.06 201 PRO A C 1
ATOM 1558 O O . PRO A 1 201 ? -10.289 -6.175 -4.949 1.00 87.06 201 PRO A O 1
ATOM 1561 N N . ASP A 1 202 ? -10.640 -7.985 -6.230 1.00 83.94 202 ASP A N 1
ATOM 1562 C CA . ASP A 1 202 ? -9.407 -8.681 -5.832 1.00 83.94 202 ASP A CA 1
ATOM 1563 C C . ASP A 1 202 ? -8.127 -8.024 -6.380 1.00 83.94 202 ASP A C 1
ATOM 1565 O O . ASP A 1 202 ? -7.059 -8.198 -5.791 1.00 83.94 202 ASP A O 1
ATOM 1569 N N . LYS A 1 203 ? -8.216 -7.285 -7.495 1.00 71.75 203 LYS A N 1
ATOM 1570 C CA . LYS A 1 203 ? -7.083 -6.656 -8.191 1.00 71.75 203 LYS A CA 1
ATOM 1571 C C . LYS A 1 203 ? -7.357 -5.208 -8.543 1.00 71.75 203 LYS A C 1
ATOM 1573 O O . LYS A 1 203 ? -8.471 -4.938 -9.043 1.00 71.75 203 LYS A O 1
#

Sequence (203 aa):
MSRRFHTILAVTLCLFPLIPSSAQTEQQKQTMSVLKAASERLMRGDIAALDEVKALPGDDSVAGLLMFFKQNFYVYSKETQKKAIAAKAAQHITECPTAADYIKRLFKKEEGRSKSGMLMNYRQTTLDSLTAANNKFAANLLIELMDESNLEVPPGDFAVAIAKMGIPSAPFSKTELKSAATLDGVAKWKSWWKENKDGFPDK